Protein AF-A0A345H8L4-F1 (afdb_monomer_lite)

pLDDT: mean 86.21, std 13.39, range [42.44, 98.69]

Radius of gyration: 16.0 Å; chains: 1; bounding box: 39×38×42 Å

Organism: NCBI:txid1784713

Sequence (204 aa):
MDKDSIVNSLQKWQDIRQDSSELVNYLGQGNCFTFMSHKYKGISKYCHAYLGIHAGCLKLFMIPSTYDNKDTIDIASYVEVCKVFPDPIPMTAPTPMHLDRIPSATAVTRVDRWEKDYTVWVPKKVTTTEGVFTAFAIPTQDFVTPEVKVRFALQTETGQPMGYNADLVVACKEMKIIYEDFVTPVPPYGSGITQASFYLLSLL

Secondary structure (DSSP, 8-state):
--HHHHHHHHHHHHHTTT-HHHHHHHHTT-SEEEEEGGGTTTT-SEEEEEEEEETTEEEEEEEEGGG-STT-TTGGGG-EEEEPB--SS----PSP-TT-SS-HHHHHHHHHHHHHHHHHHHHHHTTSSS-S--EEEEEGGG--SSEEEEEEEEEE-TTSGGGEEEEEEEEE-SS--------EEESSPPTT--GGG-GGGGG-

Structure (mmCIF, N/CA/C/O backbone):
data_AF-A0A345H8L4-F1
#
_entry.id   AF-A0A345H8L4-F1
#
loop_
_atom_site.group_PDB
_atom_site.id
_atom_site.type_symbol
_atom_site.label_atom_id
_atom_site.label_alt_id
_atom_site.label_comp_id
_atom_site.label_asym_id
_atom_site.label_entity_id
_atom_site.label_seq_id
_atom_site.pdbx_PDB_ins_code
_atom_site.Cartn_x
_atom_site.Cartn_y
_atom_site.Cartn_z
_atom_site.occupancy
_atom_site.B_iso_or_equiv
_atom_site.auth_seq_id
_atom_site.auth_comp_id
_atom_site.auth_asym_id
_atom_site.auth_atom_id
_atom_site.pdbx_PDB_model_num
ATOM 1 N N . MET A 1 1 ? 9.302 -14.563 -8.110 1.00 90.88 1 MET A N 1
ATOM 2 C CA . MET A 1 1 ? 7.883 -14.946 -8.281 1.00 90.88 1 MET A CA 1
ATOM 3 C C . MET A 1 1 ? 7.508 -14.566 -9.700 1.00 90.88 1 MET A C 1
ATOM 5 O O . MET A 1 1 ? 7.999 -13.535 -10.137 1.00 90.88 1 MET A O 1
ATOM 9 N N . ASP A 1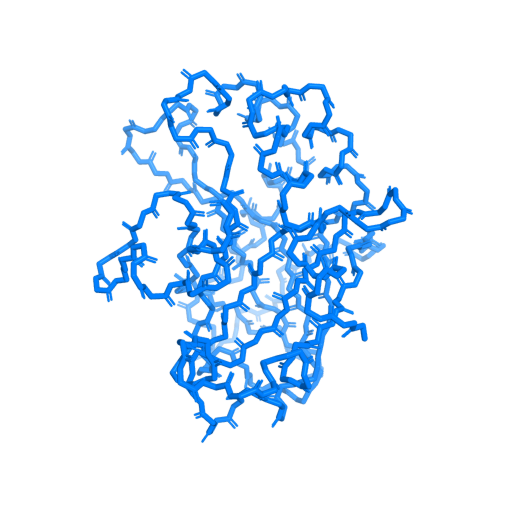 2 ? 6.751 -15.385 -10.429 1.00 96.06 2 ASP A N 1
ATOM 10 C CA . ASP A 1 2 ? 6.327 -15.041 -11.795 1.00 96.06 2 ASP A CA 1
ATOM 11 C C . ASP A 1 2 ? 5.157 -14.040 -11.809 1.00 96.06 2 ASP A C 1
ATOM 13 O O . ASP A 1 2 ? 4.543 -13.753 -10.775 1.00 96.06 2 ASP A O 1
ATOM 17 N N . LYS A 1 3 ? 4.875 -13.482 -12.993 1.00 95.94 3 LYS A N 1
ATOM 18 C CA . LYS A 1 3 ? 3.816 -12.487 -13.205 1.00 95.94 3 LYS A CA 1
ATOM 19 C C . LYS A 1 3 ? 2.442 -13.022 -12.797 1.00 95.94 3 LYS A C 1
ATOM 21 O O . LYS A 1 3 ? 1.712 -12.323 -12.100 1.00 95.94 3 LYS A O 1
ATOM 26 N N . ASP A 1 4 ? 2.110 -14.252 -13.178 1.00 96.94 4 ASP A N 1
ATOM 27 C CA . ASP A 1 4 ? 0.795 -14.840 -12.908 1.00 96.94 4 ASP A CA 1
ATOM 28 C C . ASP A 1 4 ? 0.569 -15.031 -11.406 1.00 96.94 4 ASP A C 1
ATOM 30 O O . ASP A 1 4 ? -0.503 -14.738 -10.884 1.00 96.94 4 ASP A O 1
ATOM 34 N N . SER A 1 5 ? 1.596 -15.446 -10.666 1.00 97.88 5 SER A N 1
ATOM 35 C CA . SER A 1 5 ? 1.549 -15.553 -9.208 1.00 97.88 5 SER A CA 1
ATOM 36 C C . SER A 1 5 ? 1.364 -14.196 -8.531 1.00 97.88 5 SER A C 1
ATOM 38 O O . SER A 1 5 ? 0.672 -14.121 -7.512 1.00 97.88 5 SER A O 1
ATOM 40 N N . ILE A 1 6 ? 1.961 -13.131 -9.076 1.00 98.31 6 ILE A N 1
ATOM 41 C CA . ILE A 1 6 ? 1.757 -11.759 -8.592 1.00 98.31 6 ILE A CA 1
ATOM 42 C C . ILE A 1 6 ? 0.300 -11.357 -8.827 1.00 98.31 6 ILE A C 1
ATOM 44 O O . ILE A 1 6 ? -0.397 -11.074 -7.856 1.00 98.31 6 ILE A O 1
ATOM 48 N N . VAL A 1 7 ? -0.186 -11.432 -10.071 1.00 98.19 7 VAL A N 1
ATOM 49 C CA . VAL A 1 7 ? -1.566 -11.068 -10.446 1.00 98.19 7 VAL A CA 1
ATOM 50 C C . VAL A 1 7 ? -2.589 -11.854 -9.623 1.00 98.19 7 VAL A C 1
ATOM 52 O O . VAL A 1 7 ? -3.465 -11.257 -9.009 1.00 98.19 7 VAL A O 1
ATOM 55 N N . ASN A 1 8 ? -2.417 -13.170 -9.481 1.00 98.44 8 ASN A N 1
ATOM 56 C CA . ASN A 1 8 ? -3.288 -14.004 -8.649 1.00 98.44 8 ASN A CA 1
ATOM 57 C C . ASN A 1 8 ? -3.284 -13.591 -7.169 1.00 98.44 8 ASN A C 1
ATOM 59 O O . ASN A 1 8 ? -4.287 -13.746 -6.475 1.00 98.44 8 ASN A O 1
ATOM 63 N N . SER A 1 9 ? -2.158 -13.095 -6.654 1.00 98.69 9 SER A N 1
ATOM 64 C CA . SER A 1 9 ? -2.079 -12.620 -5.268 1.00 98.69 9 SER A CA 1
ATOM 65 C C . SER A 1 9 ? -2.803 -11.284 -5.096 1.00 98.69 9 SER A C 1
ATOM 67 O O . SER A 1 9 ? -3.468 -11.083 -4.079 1.00 98.69 9 SER A O 1
ATOM 69 N N . LEU A 1 10 ? -2.699 -10.393 -6.085 1.00 98.38 10 LEU A N 1
ATOM 70 C CA . LEU A 1 10 ? -3.426 -9.123 -6.117 1.00 98.38 10 LEU A CA 1
ATOM 71 C C . LEU A 1 10 ? -4.938 -9.350 -6.268 1.00 98.38 10 LEU A C 1
ATOM 73 O O . LEU A 1 10 ? -5.715 -8.739 -5.539 1.00 98.38 10 LEU A O 1
ATOM 77 N N . GLN A 1 11 ? -5.353 -10.292 -7.124 1.00 98.31 11 GLN A N 1
ATOM 78 C CA . GLN A 1 11 ? -6.762 -10.653 -7.301 1.00 98.31 11 GLN A CA 1
ATOM 79 C C . GLN A 1 11 ? -7.389 -11.139 -5.994 1.00 98.31 11 GLN A C 1
ATOM 81 O O . GLN A 1 11 ? -8.456 -10.677 -5.615 1.00 98.31 11 GLN A O 1
ATOM 86 N N . LYS A 1 12 ? -6.693 -11.995 -5.237 1.00 98.44 12 LYS A N 1
ATOM 87 C CA . LYS A 1 12 ? -7.191 -12.456 -3.931 1.00 98.44 12 LYS A CA 1
ATOM 88 C C . LYS A 1 12 ? -7.435 -11.312 -2.954 1.00 98.44 12 LYS A C 1
ATOM 90 O O . LYS A 1 12 ? -8.382 -11.371 -2.181 1.00 98.44 12 LYS A O 1
ATOM 95 N N . TRP A 1 13 ? -6.577 -10.289 -2.964 1.00 97.75 13 TRP A N 1
ATOM 96 C CA . TRP A 1 13 ? -6.829 -9.088 -2.172 1.00 97.75 13 TRP A CA 1
ATOM 97 C C . TRP A 1 13 ? -8.057 -8.344 -2.695 1.00 97.75 13 TRP A C 1
ATOM 99 O O . TRP A 1 13 ? -8.919 -7.984 -1.901 1.00 97.75 13 TRP A O 1
ATOM 109 N N . GLN A 1 14 ? -8.163 -8.170 -4.018 1.00 95.94 14 GLN A N 1
ATOM 110 C CA . GLN A 1 14 ? -9.297 -7.526 -4.682 1.00 95.94 14 GLN A CA 1
ATOM 111 C C . GLN A 1 14 ? -10.642 -8.196 -4.346 1.00 95.94 14 GLN A C 1
ATOM 113 O O . GLN A 1 14 ? -11.604 -7.485 -4.051 1.00 95.94 14 GLN A O 1
ATOM 118 N N . ASP A 1 15 ? -10.690 -9.528 -4.311 1.00 96.56 15 ASP A N 1
ATOM 119 C CA . ASP A 1 15 ? -11.893 -10.319 -4.021 1.00 96.56 15 ASP A CA 1
ATOM 120 C C . ASP A 1 15 ? -12.449 -10.070 -2.611 1.00 96.56 15 ASP A C 1
ATOM 122 O O . ASP A 1 15 ? -13.659 -10.127 -2.402 1.00 96.56 15 ASP A O 1
ATOM 126 N N . ILE A 1 16 ? -11.583 -9.750 -1.643 1.00 96.62 16 ILE A N 1
ATOM 127 C CA . ILE A 1 16 ? -11.984 -9.541 -0.245 1.00 96.62 16 ILE A CA 1
ATOM 128 C C . ILE A 1 1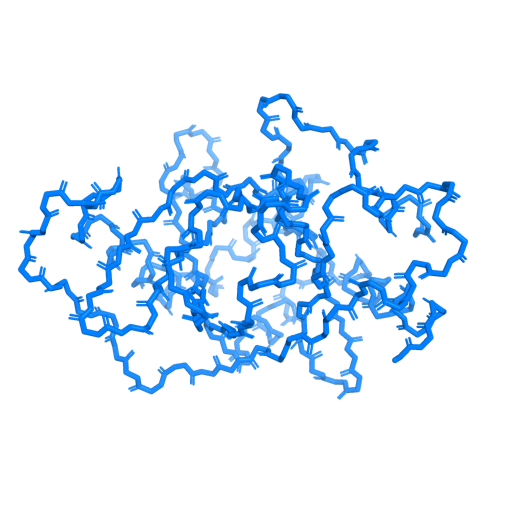6 ? -12.165 -8.067 0.129 1.00 96.62 16 ILE A C 1
ATOM 130 O O . ILE A 1 16 ? -12.437 -7.765 1.285 1.00 96.62 16 ILE A O 1
ATOM 134 N N . ARG A 1 17 ? -12.033 -7.113 -0.803 1.00 93.44 17 ARG A N 1
ATOM 135 C CA . ARG A 1 17 ? -12.030 -5.663 -0.481 1.00 93.44 17 ARG A CA 1
ATOM 136 C C . ARG A 1 17 ? -13.306 -5.122 0.156 1.00 93.44 17 ARG A C 1
ATOM 138 O O . ARG A 1 17 ? -13.303 -3.987 0.644 1.00 93.44 17 ARG A O 1
ATOM 145 N N . GLN A 1 18 ? -14.375 -5.907 0.128 1.00 93.38 18 GLN A N 1
ATOM 146 C CA . GLN A 1 18 ? -15.651 -5.613 0.771 1.00 93.38 18 GLN A CA 1
ATOM 147 C C . GLN A 1 18 ? -15.993 -6.604 1.900 1.00 93.38 18 GLN A C 1
ATOM 149 O O . GLN A 1 18 ? -17.025 -6.459 2.552 1.00 93.38 18 GLN A O 1
ATOM 154 N N . ASP A 1 19 ? -15.126 -7.581 2.179 1.00 95.81 19 ASP A N 1
ATOM 155 C CA . ASP A 1 19 ? -15.280 -8.528 3.282 1.00 95.81 19 ASP A CA 1
ATOM 156 C C . ASP A 1 19 ? -14.556 -8.006 4.526 1.00 95.81 19 ASP A C 1
ATOM 158 O O . ASP A 1 19 ? -13.337 -8.110 4.677 1.00 95.81 19 ASP A O 1
ATOM 162 N N . SER A 1 20 ? -15.327 -7.431 5.451 1.00 95.94 20 SER A N 1
ATOM 163 C CA . SER A 1 20 ? -14.771 -6.869 6.680 1.00 95.94 20 SER A CA 1
ATOM 164 C C . SER A 1 20 ? -14.005 -7.890 7.525 1.00 95.94 20 SER A C 1
ATOM 166 O O . SER A 1 20 ? -13.061 -7.494 8.206 1.00 95.94 20 SER A O 1
ATOM 168 N N . SER A 1 21 ? -14.432 -9.154 7.556 1.00 97.44 21 SER A N 1
ATOM 169 C CA . SER A 1 21 ? -13.834 -10.165 8.430 1.00 97.44 21 SER A CA 1
ATOM 170 C C . SER A 1 21 ? -12.470 -10.582 7.893 1.00 97.44 21 SER A C 1
ATOM 172 O O . SER A 1 21 ? -11.477 -10.548 8.623 1.00 97.44 21 SER A O 1
ATOM 174 N N . GLU A 1 22 ? -12.407 -10.900 6.600 1.00 97.94 22 GLU A N 1
ATOM 175 C CA . GLU A 1 22 ? -11.158 -11.258 5.924 1.00 97.94 22 GLU A CA 1
ATOM 176 C C . GLU A 1 22 ? -10.159 -10.096 5.952 1.00 97.94 22 GLU A C 1
ATOM 178 O O . GLU A 1 22 ? -8.991 -10.285 6.296 1.00 97.94 22 GLU A O 1
ATOM 183 N N . LEU A 1 23 ? -10.610 -8.867 5.682 1.00 97.06 23 LEU A N 1
ATOM 184 C CA . LEU A 1 23 ? -9.740 -7.690 5.713 1.00 97.06 23 LEU A CA 1
ATOM 185 C C . LEU A 1 23 ? -9.151 -7.430 7.100 1.00 97.06 23 LEU A C 1
ATOM 187 O O . LEU A 1 23 ? -7.954 -7.166 7.207 1.00 97.06 23 LEU A O 1
ATOM 191 N N . VAL A 1 24 ? -9.958 -7.527 8.163 1.00 97.56 24 VAL A N 1
ATOM 192 C CA . VAL A 1 24 ? -9.456 -7.399 9.540 1.00 97.56 24 VAL A CA 1
ATOM 193 C C . VAL A 1 24 ? -8.448 -8.504 9.852 1.00 97.56 24 VAL A C 1
ATOM 195 O O . VAL A 1 24 ? -7.402 -8.219 10.430 1.00 97.56 24 VAL A O 1
ATOM 198 N N . ASN A 1 25 ? -8.710 -9.741 9.428 1.00 97.81 25 ASN A N 1
ATOM 199 C CA . ASN A 1 25 ? -7.793 -10.858 9.634 1.00 97.81 25 ASN A CA 1
ATOM 200 C C . ASN A 1 25 ? -6.437 -10.633 8.937 1.00 97.81 25 ASN A C 1
ATOM 202 O O . ASN A 1 25 ? -5.386 -10.762 9.565 1.00 97.81 25 ASN A O 1
ATOM 206 N N . TYR A 1 26 ? -6.436 -10.242 7.659 1.00 98.12 26 TYR A N 1
ATOM 207 C CA . TYR A 1 26 ? -5.198 -10.016 6.907 1.00 98.12 26 TYR A CA 1
ATOM 208 C C . TYR A 1 26 ? -4.431 -8.775 7.369 1.00 98.12 26 TYR A C 1
ATOM 210 O O . TYR A 1 26 ? -3.212 -8.847 7.533 1.00 98.12 26 TYR A O 1
ATOM 218 N N . LEU A 1 27 ? -5.116 -7.656 7.623 1.00 96.81 27 LEU A N 1
ATOM 219 C CA . LEU A 1 27 ? -4.485 -6.443 8.161 1.00 96.81 27 LEU A CA 1
ATOM 220 C C . LEU A 1 27 ? -4.004 -6.637 9.609 1.00 96.81 27 LEU A C 1
ATOM 222 O O . LEU A 1 27 ? -3.072 -5.964 10.039 1.00 96.81 27 LEU A O 1
ATOM 226 N N . GLY A 1 28 ? -4.575 -7.598 10.340 1.00 96.44 28 GLY A N 1
ATOM 227 C CA . GLY A 1 28 ? -4.131 -8.001 11.673 1.00 96.44 28 GLY A CA 1
ATOM 228 C C . GLY A 1 28 ? -2.843 -8.834 11.699 1.00 96.44 28 GLY A C 1
ATOM 229 O O . GLY A 1 28 ? -2.283 -9.043 12.774 1.00 96.44 28 GLY A O 1
ATOM 230 N N . GLN A 1 29 ? -2.326 -9.288 10.549 1.00 96.56 29 GLN A N 1
ATOM 231 C CA . GLN A 1 29 ? -1.077 -10.065 10.488 1.00 96.56 29 GLN A CA 1
ATOM 232 C C . GLN A 1 29 ? 0.172 -9.235 10.817 1.00 96.56 29 GLN A C 1
ATOM 234 O O . GLN A 1 29 ? 1.229 -9.799 11.107 1.00 96.56 29 GLN A O 1
ATOM 239 N N . GLY A 1 30 ? 0.075 -7.907 10.762 1.00 94.56 30 GLY A N 1
ATOM 240 C CA . GLY A 1 30 ? 1.165 -7.009 11.103 1.00 94.56 30 GLY A CA 1
ATOM 241 C C . GLY A 1 30 ? 0.877 -5.560 10.737 1.00 94.56 30 GLY A C 1
ATOM 242 O O . GLY A 1 30 ? -0.033 -5.258 9.973 1.00 94.56 30 GLY A O 1
ATOM 243 N N . ASN A 1 31 ? 1.685 -4.656 11.276 1.00 92.00 31 ASN A N 1
ATOM 244 C CA . ASN A 1 31 ? 1.545 -3.211 11.099 1.00 92.00 31 ASN A CA 1
ATOM 245 C C . ASN A 1 31 ? 2.683 -2.601 10.263 1.00 92.00 31 ASN A C 1
ATOM 247 O O . ASN A 1 31 ? 2.672 -1.391 10.042 1.00 92.00 31 ASN A O 1
ATOM 251 N N . CYS A 1 32 ? 3.673 -3.384 9.816 1.00 93.19 32 CYS A N 1
ATOM 252 C CA . CYS A 1 32 ? 4.806 -2.850 9.066 1.00 93.19 32 CYS A CA 1
ATOM 253 C C . CYS A 1 32 ? 5.409 -3.822 8.041 1.00 93.19 32 CYS A C 1
ATOM 255 O O . CYS A 1 32 ? 5.117 -5.020 8.025 1.00 93.19 32 CYS A O 1
ATOM 257 N N . PHE A 1 33 ? 6.265 -3.280 7.175 1.00 94.44 33 PHE A N 1
ATOM 258 C CA . PHE A 1 33 ? 7.117 -4.021 6.245 1.00 94.44 33 PHE A CA 1
ATOM 259 C C . PHE A 1 33 ? 8.451 -3.287 6.038 1.00 94.44 33 PHE A C 1
ATOM 261 O O . PHE A 1 33 ? 8.590 -2.113 6.392 1.00 94.44 33 PHE A O 1
ATOM 268 N N . THR A 1 34 ? 9.450 -3.975 5.481 1.00 93.12 34 THR A N 1
ATOM 269 C CA . THR A 1 34 ? 10.775 -3.403 5.188 1.00 93.12 34 THR A CA 1
ATOM 270 C C . THR A 1 34 ? 11.240 -3.732 3.774 1.00 93.12 34 THR A C 1
ATOM 272 O O . THR A 1 34 ? 10.839 -4.745 3.197 1.00 93.12 34 THR A O 1
ATOM 275 N N . PHE A 1 35 ? 12.091 -2.871 3.218 1.00 93.00 35 PHE A N 1
ATOM 276 C CA . PHE A 1 35 ? 12.731 -3.058 1.914 1.00 93.00 35 PHE A CA 1
ATOM 277 C C . PHE A 1 35 ? 14.028 -2.245 1.811 1.00 93.00 35 PHE A C 1
ATOM 279 O O . PHE A 1 35 ? 14.354 -1.438 2.688 1.00 93.00 35 PHE A O 1
ATOM 286 N N . MET A 1 36 ? 14.764 -2.443 0.716 1.00 91.50 36 MET A N 1
ATOM 287 C CA . MET A 1 36 ? 15.995 -1.706 0.432 1.00 91.50 36 MET A CA 1
ATOM 288 C C . MET A 1 36 ? 15.758 -0.587 -0.590 1.00 91.50 36 MET A C 1
ATOM 290 O O . MET A 1 36 ? 15.332 -0.839 -1.717 1.00 91.50 36 MET A O 1
ATOM 294 N N . SER A 1 37 ? 16.086 0.656 -0.238 1.00 90.25 37 SER A N 1
ATOM 295 C CA . SER A 1 37 ? 15.758 1.841 -1.045 1.00 90.25 37 SER A CA 1
ATOM 296 C C . SER A 1 37 ? 16.490 1.940 -2.382 1.00 90.25 37 SER A C 1
ATOM 298 O O . SER A 1 37 ? 15.972 2.570 -3.306 1.00 90.25 37 SER A O 1
ATOM 300 N N . HIS A 1 38 ? 17.662 1.309 -2.523 1.00 87.56 38 HIS A N 1
ATOM 301 C CA . HIS A 1 38 ? 18.481 1.373 -3.743 1.00 87.56 38 HIS A CA 1
ATOM 302 C C . HIS A 1 38 ? 17.773 0.814 -4.988 1.00 87.56 38 HIS A C 1
ATOM 304 O O . HIS A 1 38 ? 18.165 1.136 -6.104 1.00 87.56 38 HIS A O 1
ATOM 310 N N . LYS A 1 39 ? 16.720 0.007 -4.811 1.00 85.69 39 LYS A N 1
ATOM 311 C CA . LYS A 1 39 ? 15.888 -0.514 -5.907 1.00 85.69 39 LYS A CA 1
ATOM 312 C C . LYS A 1 39 ? 14.898 0.508 -6.470 1.00 85.69 39 LYS A C 1
ATOM 314 O O . LYS A 1 39 ? 14.312 0.263 -7.518 1.00 85.69 39 LYS A O 1
ATOM 319 N N . TYR A 1 40 ? 14.713 1.646 -5.799 1.00 89.62 40 TYR A N 1
ATOM 320 C CA . TYR A 1 40 ? 13.670 2.624 -6.128 1.00 89.62 40 TYR A CA 1
ATOM 321 C C . TYR A 1 40 ? 14.214 4.050 -6.253 1.00 89.62 40 TYR A C 1
ATOM 323 O O . TYR A 1 40 ? 13.837 4.790 -7.168 1.00 89.62 40 TYR A O 1
ATOM 331 N N . LYS A 1 41 ? 15.101 4.451 -5.335 1.00 86.75 41 LYS A N 1
ATOM 332 C CA . LYS A 1 41 ? 15.656 5.805 -5.268 1.00 86.75 41 LYS A CA 1
ATOM 333 C C . LYS A 1 41 ? 16.516 6.094 -6.498 1.00 86.75 41 LYS A C 1
ATOM 335 O O . LYS A 1 41 ? 17.425 5.338 -6.814 1.00 86.75 41 LYS A O 1
ATOM 340 N N . GLY A 1 42 ? 16.222 7.197 -7.188 1.00 87.12 42 GLY A N 1
ATOM 341 C CA . GLY A 1 42 ? 16.912 7.595 -8.422 1.00 87.12 42 GLY A CA 1
ATOM 342 C C . GLY A 1 42 ? 16.465 6.847 -9.686 1.00 87.12 42 GLY A C 1
ATOM 343 O O . GLY A 1 42 ? 16.909 7.201 -10.771 1.00 87.12 42 GLY A O 1
ATOM 344 N N . ILE A 1 43 ? 15.570 5.859 -9.566 1.00 90.94 43 ILE A N 1
ATOM 345 C CA . ILE A 1 43 ? 15.033 5.082 -10.698 1.00 90.94 43 ILE A CA 1
ATOM 346 C C . ILE A 1 43 ? 13.666 5.615 -11.138 1.00 90.94 43 ILE A C 1
ATOM 348 O O . ILE A 1 43 ? 13.349 5.653 -12.327 1.00 90.94 43 ILE A O 1
ATOM 352 N N . SER A 1 44 ? 12.830 6.009 -10.178 1.00 91.62 44 SER A N 1
ATOM 353 C CA . SER A 1 44 ? 11.453 6.433 -10.436 1.00 91.62 44 SER A CA 1
ATOM 354 C C . SER A 1 44 ? 10.985 7.470 -9.418 1.00 91.62 44 SER A C 1
ATOM 356 O O . SER A 1 44 ? 11.549 7.568 -8.327 1.00 91.62 44 SER A O 1
ATOM 358 N N . LYS A 1 45 ? 9.952 8.250 -9.762 1.00 90.50 45 LYS A N 1
ATOM 359 C CA . LYS A 1 45 ? 9.367 9.252 -8.853 1.00 90.50 45 LYS A CA 1
ATOM 360 C C . LYS A 1 45 ? 8.619 8.593 -7.690 1.00 90.50 45 LYS A C 1
ATOM 362 O O . LYS A 1 45 ? 8.720 9.055 -6.556 1.00 90.50 45 LYS A O 1
ATOM 367 N N . TYR A 1 46 ? 7.906 7.506 -7.975 1.00 92.38 46 TYR A N 1
ATOM 368 C CA . TYR A 1 46 ? 7.141 6.740 -6.995 1.00 92.38 46 TYR A CA 1
ATOM 369 C C . TYR A 1 46 ? 7.565 5.274 -6.988 1.00 92.38 46 TYR A C 1
ATOM 371 O O . TYR A 1 46 ? 7.862 4.702 -8.035 1.00 92.38 46 TYR A O 1
ATOM 379 N N . CYS A 1 47 ? 7.520 4.651 -5.821 1.00 94.62 47 CYS A N 1
ATOM 380 C CA . CYS A 1 47 ? 7.397 3.212 -5.674 1.00 94.62 47 CYS A CA 1
ATOM 381 C C . CYS A 1 47 ? 5.910 2.879 -5.510 1.00 94.62 47 CYS A C 1
ATOM 383 O O . CYS A 1 47 ? 5.254 3.431 -4.625 1.00 94.62 47 CYS A O 1
ATOM 385 N N . HIS A 1 48 ? 5.372 2.014 -6.365 1.00 96.31 48 HIS A N 1
ATOM 386 C CA . HIS A 1 48 ? 4.028 1.479 -6.184 1.00 96.31 48 HIS A CA 1
ATOM 387 C C . HIS A 1 48 ? 4.111 0.238 -5.301 1.00 96.31 48 HIS A C 1
ATOM 389 O O . HIS A 1 48 ? 4.900 -0.663 -5.574 1.00 96.31 48 HIS A O 1
ATOM 395 N N . ALA A 1 49 ? 3.313 0.201 -4.238 1.00 96.81 49 ALA A N 1
ATOM 396 C CA . ALA A 1 49 ? 3.236 -0.911 -3.302 1.00 96.81 49 ALA A CA 1
ATOM 397 C C . ALA A 1 49 ? 1.815 -1.482 -3.312 1.00 96.81 49 ALA A C 1
ATOM 399 O O . ALA A 1 49 ? 0.897 -0.873 -2.767 1.00 96.81 49 ALA A O 1
ATOM 400 N N . TYR A 1 50 ? 1.637 -2.640 -3.943 1.00 97.81 50 TYR A N 1
ATOM 401 C CA . TYR A 1 50 ? 0.347 -3.313 -4.087 1.00 97.81 50 TYR A CA 1
ATOM 402 C C . TYR A 1 50 ? 0.098 -4.310 -2.966 1.00 97.81 50 TYR A C 1
ATOM 404 O O . TYR A 1 50 ? 0.992 -5.079 -2.617 1.00 97.81 50 TYR A O 1
ATOM 412 N N . LEU A 1 51 ? -1.122 -4.356 -2.444 1.00 97.50 51 LEU A N 1
ATOM 413 C CA . LEU A 1 51 ? -1.530 -5.373 -1.487 1.00 97.50 51 LEU A CA 1
ATOM 414 C C . LEU A 1 51 ? -1.926 -6.642 -2.229 1.00 97.50 51 LEU A C 1
ATOM 416 O O . LEU A 1 51 ? -2.675 -6.609 -3.202 1.00 97.50 51 LEU A O 1
ATOM 420 N N . GLY A 1 52 ? -1.439 -7.774 -1.734 1.00 98.19 52 GLY A N 1
ATOM 421 C CA . GLY A 1 52 ? -1.834 -9.078 -2.237 1.00 98.19 52 GLY A CA 1
ATOM 422 C C . GLY A 1 52 ? -1.763 -10.154 -1.165 1.00 98.19 52 GLY A C 1
ATOM 423 O O . GLY A 1 52 ? -1.027 -10.043 -0.181 1.00 98.19 52 GLY A O 1
ATOM 424 N N . ILE A 1 53 ? -2.516 -11.226 -1.387 1.00 98.56 53 ILE A N 1
ATOM 425 C CA . ILE A 1 53 ? -2.547 -12.399 -0.518 1.00 98.56 53 ILE A CA 1
ATOM 426 C C . ILE A 1 53 ? -1.812 -13.533 -1.215 1.00 98.56 53 ILE A C 1
ATOM 428 O O . ILE A 1 53 ? -2.265 -14.077 -2.223 1.00 98.56 53 ILE A O 1
ATOM 432 N N . HIS A 1 54 ? -0.684 -13.939 -0.643 1.00 97.94 54 HIS A N 1
ATOM 433 C CA . HIS A 1 54 ? 0.119 -15.027 -1.183 1.00 97.94 54 HIS A CA 1
ATOM 434 C C . HIS A 1 54 ? 0.457 -16.043 -0.101 1.00 97.94 54 HIS A C 1
ATOM 436 O O . HIS A 1 54 ? 1.066 -15.698 0.913 1.00 97.94 54 HIS A O 1
ATOM 442 N N . ALA A 1 55 ? 0.104 -17.308 -0.350 1.00 96.12 55 ALA A N 1
ATOM 443 C CA . ALA A 1 55 ? 0.281 -18.411 0.596 1.00 96.12 55 ALA A CA 1
ATOM 444 C C . ALA A 1 55 ? -0.280 -18.085 1.999 1.00 96.12 55 ALA A C 1
ATOM 446 O O . ALA A 1 55 ? 0.397 -18.263 3.008 1.00 96.12 55 ALA A O 1
ATOM 447 N N . GLY A 1 56 ? -1.499 -17.529 2.052 1.00 96.44 56 GLY A N 1
ATOM 448 C CA . GLY A 1 56 ? -2.187 -17.177 3.302 1.00 96.44 56 GLY A CA 1
ATOM 449 C C . GLY A 1 56 ? -1.629 -15.955 4.042 1.00 96.44 56 GLY A C 1
ATOM 450 O O . GLY A 1 56 ? -2.131 -15.615 5.108 1.00 96.44 56 GLY A O 1
ATOM 451 N N . CYS A 1 57 ? -0.617 -15.279 3.492 1.00 97.75 57 CYS A N 1
ATOM 452 C CA . CYS A 1 57 ? -0.012 -14.096 4.099 1.00 97.75 57 CYS A CA 1
ATOM 453 C C . CYS A 1 57 ? -0.353 -12.826 3.314 1.00 97.75 57 CYS A C 1
ATOM 455 O O . CYS A 1 57 ? -0.284 -12.835 2.081 1.00 97.75 57 CYS A O 1
ATOM 457 N N . LEU A 1 58 ? -0.603 -11.730 4.030 1.00 98.12 58 LEU A N 1
ATOM 458 C CA . LEU A 1 58 ? -0.599 -10.385 3.468 1.00 98.12 58 LEU A CA 1
ATOM 459 C C . LEU A 1 58 ? 0.832 -9.992 3.075 1.00 98.12 58 LEU A C 1
ATOM 461 O O . LEU A 1 58 ? 1.786 -10.147 3.849 1.00 98.12 58 LEU A O 1
ATOM 465 N N . LYS A 1 59 ? 0.987 -9.485 1.853 1.00 98.25 59 LYS A N 1
ATOM 466 C CA . LYS A 1 59 ? 2.263 -9.020 1.307 1.00 98.25 59 LYS A CA 1
ATOM 467 C C . LYS A 1 59 ? 2.086 -7.708 0.555 1.00 98.25 59 LYS A C 1
ATOM 469 O O . LYS A 1 59 ? 1.011 -7.435 0.023 1.00 98.25 59 LYS A O 1
ATOM 474 N N . LEU A 1 60 ? 3.172 -6.944 0.482 1.00 97.94 60 LEU A N 1
ATOM 475 C CA . LEU A 1 60 ? 3.313 -5.815 -0.427 1.00 97.94 60 LEU A CA 1
ATOM 476 C C . LEU A 1 60 ? 4.148 -6.250 -1.631 1.00 97.94 60 LEU A C 1
ATOM 478 O O . LEU A 1 60 ? 5.259 -6.754 -1.474 1.00 97.94 60 LEU A O 1
ATOM 482 N N . PHE A 1 61 ? 3.612 -6.047 -2.825 1.00 98.06 61 PHE A N 1
ATOM 483 C CA . PHE A 1 61 ? 4.302 -6.227 -4.095 1.00 98.06 61 PHE A CA 1
ATOM 484 C C . PHE A 1 61 ? 4.760 -4.849 -4.556 1.00 98.06 61 PHE A C 1
ATOM 486 O O . PHE A 1 61 ? 3.949 -4.018 -4.957 1.00 98.06 61 PHE A O 1
ATOM 493 N N . MET A 1 62 ? 6.051 -4.583 -4.406 1.00 97.50 62 MET A N 1
ATOM 494 C CA . MET A 1 62 ? 6.649 -3.271 -4.606 1.00 97.50 62 MET A CA 1
ATOM 495 C C . MET A 1 62 ? 7.353 -3.196 -5.955 1.00 97.50 62 MET A C 1
ATOM 497 O O . MET A 1 62 ? 8.114 -4.095 -6.300 1.00 97.50 62 MET A O 1
ATOM 501 N N . ILE A 1 63 ? 7.126 -2.120 -6.705 1.00 97.56 63 ILE A N 1
ATOM 502 C CA . ILE A 1 63 ? 7.716 -1.905 -8.029 1.00 97.56 63 ILE A CA 1
ATOM 503 C C . ILE A 1 63 ? 8.029 -0.415 -8.250 1.00 97.56 63 ILE A C 1
ATOM 505 O O . ILE A 1 63 ? 7.219 0.448 -7.896 1.00 97.56 63 ILE A O 1
ATOM 509 N N . PRO A 1 64 ? 9.189 -0.057 -8.836 1.00 96.81 64 PRO A N 1
ATOM 510 C CA . PRO A 1 64 ? 9.428 1.310 -9.292 1.00 96.81 64 PRO A CA 1
ATOM 511 C C . PRO A 1 64 ? 8.407 1.697 -10.368 1.00 96.81 64 PRO A C 1
ATOM 513 O O . PRO A 1 64 ? 8.271 0.996 -11.367 1.00 96.81 64 PRO A O 1
ATOM 516 N N . SER A 1 65 ? 7.739 2.841 -10.214 1.00 95.12 65 SER A N 1
ATOM 517 C CA . SER A 1 65 ? 6.677 3.291 -11.137 1.00 95.12 65 SER A CA 1
ATOM 518 C C . SER A 1 65 ? 7.110 3.358 -12.609 1.00 95.12 65 SER A C 1
ATOM 520 O O . SER A 1 65 ? 6.298 3.131 -13.498 1.00 95.12 65 SER A O 1
ATOM 522 N N . THR A 1 66 ? 8.398 3.589 -12.887 1.00 95.75 66 THR A N 1
ATOM 523 C CA . THR A 1 66 ? 8.970 3.565 -14.247 1.00 95.75 66 THR A CA 1
ATOM 524 C C . THR A 1 66 ? 8.817 2.206 -14.948 1.00 95.75 66 THR A C 1
ATOM 526 O O . THR A 1 66 ? 8.761 2.176 -16.172 1.00 95.75 66 THR A O 1
ATOM 529 N N . TYR A 1 67 ? 8.734 1.096 -14.206 1.00 97.00 67 TYR A N 1
ATOM 530 C CA . TYR A 1 67 ? 8.564 -0.266 -14.742 1.00 97.00 67 TYR A CA 1
ATOM 531 C C . TYR A 1 67 ? 7.124 -0.785 -14.632 1.00 97.00 67 TYR A C 1
ATOM 533 O O . TYR A 1 67 ? 6.813 -1.884 -15.083 1.00 97.00 67 TYR A O 1
ATOM 541 N N . ASP A 1 68 ? 6.227 -0.008 -14.030 1.00 96.75 68 ASP A N 1
ATOM 542 C CA . ASP A 1 68 ? 4.834 -0.392 -13.834 1.00 96.75 68 ASP A CA 1
ATOM 543 C C . ASP A 1 68 ? 3.967 0.071 -15.007 1.00 96.75 68 ASP A C 1
ATOM 545 O O . ASP A 1 68 ? 3.125 0.962 -14.905 1.00 96.75 68 ASP A O 1
ATOM 549 N N . ASN A 1 69 ? 4.244 -0.504 -16.174 1.00 95.44 69 ASN A N 1
ATOM 550 C CA . ASN A 1 69 ? 3.561 -0.191 -17.420 1.00 95.44 69 ASN A CA 1
ATOM 551 C C . ASN A 1 69 ? 3.526 -1.406 -18.355 1.00 95.44 69 ASN A C 1
ATOM 553 O O . ASN A 1 69 ? 4.304 -2.352 -18.223 1.00 95.44 69 ASN A O 1
ATOM 557 N N . LYS A 1 70 ? 2.636 -1.338 -19.347 1.00 95.19 70 LYS A N 1
ATOM 558 C CA . LYS A 1 70 ? 2.416 -2.405 -20.333 1.00 95.19 70 LYS A CA 1
ATOM 559 C C . LYS A 1 70 ? 3.625 -2.732 -21.212 1.00 95.19 70 LYS A C 1
ATOM 561 O O . LYS A 1 70 ? 3.682 -3.833 -21.749 1.00 95.19 70 LYS A O 1
ATOM 566 N N . ASP A 1 71 ? 4.558 -1.794 -21.366 1.00 95.81 71 ASP A N 1
ATOM 567 C CA . ASP A 1 71 ? 5.711 -1.931 -22.259 1.00 95.81 71 ASP A CA 1
ATOM 568 C C . ASP A 1 71 ? 6.891 -2.643 -21.561 1.00 95.81 71 ASP A C 1
ATOM 570 O O . ASP A 1 71 ? 7.874 -3.020 -22.200 1.00 95.81 71 ASP A O 1
ATOM 574 N N . THR A 1 72 ? 6.788 -2.887 -20.249 1.00 95.88 72 THR A N 1
ATOM 575 C CA . THR A 1 72 ? 7.791 -3.624 -19.471 1.00 95.88 72 THR A CA 1
ATOM 576 C C . THR A 1 72 ? 7.638 -5.132 -19.690 1.00 95.88 72 THR A C 1
ATOM 578 O O . THR A 1 72 ? 6.739 -5.770 -19.140 1.00 95.88 72 THR A O 1
ATOM 581 N N . ILE A 1 73 ? 8.544 -5.708 -20.489 1.00 91.38 73 ILE A N 1
ATOM 582 C CA . ILE A 1 73 ? 8.499 -7.114 -20.938 1.00 91.38 73 ILE A CA 1
ATOM 583 C C . ILE A 1 73 ? 8.554 -8.103 -19.762 1.00 91.38 73 ILE A C 1
ATOM 585 O O . ILE A 1 73 ? 7.727 -9.010 -19.689 1.00 91.38 73 ILE A O 1
ATOM 589 N N . ASP A 1 74 ? 9.496 -7.923 -18.832 1.00 93.75 74 ASP A N 1
ATOM 590 C CA . ASP A 1 74 ? 9.664 -8.785 -17.651 1.00 93.75 74 ASP A CA 1
ATOM 591 C C . ASP A 1 74 ? 9.364 -8.015 -16.360 1.00 93.75 74 ASP A C 1
ATOM 593 O O . ASP A 1 74 ? 10.228 -7.792 -15.511 1.00 93.75 74 ASP A O 1
ATOM 597 N N . ILE A 1 75 ? 8.113 -7.566 -16.227 1.00 95.50 75 ILE A N 1
ATOM 598 C CA . ILE A 1 75 ? 7.664 -6.785 -15.067 1.00 95.50 75 ILE A CA 1
ATOM 599 C C . ILE A 1 75 ? 7.916 -7.503 -13.734 1.00 95.50 75 ILE A C 1
ATOM 601 O O . ILE A 1 75 ? 8.249 -6.862 -12.740 1.00 95.50 75 ILE A O 1
ATOM 605 N N . ALA A 1 76 ? 7.821 -8.836 -13.716 1.00 96.62 76 ALA A N 1
ATOM 606 C CA . ALA A 1 76 ? 8.000 -9.637 -12.512 1.00 96.62 76 ALA A CA 1
ATOM 607 C C . ALA A 1 76 ? 9.423 -9.527 -11.939 1.00 96.62 76 ALA A C 1
ATOM 609 O O . ALA A 1 76 ? 9.587 -9.569 -10.720 1.00 96.62 76 ALA A O 1
ATOM 610 N N . SER A 1 77 ? 10.439 -9.326 -12.788 1.00 96.50 77 SER A N 1
ATOM 611 C CA . SER A 1 77 ? 11.826 -9.111 -12.349 1.00 96.50 77 SER A CA 1
ATOM 612 C C . SER A 1 77 ? 12.033 -7.812 -11.557 1.00 96.50 77 SER A C 1
ATOM 614 O O . SER A 1 77 ? 12.971 -7.719 -10.763 1.00 96.50 77 SER A O 1
ATOM 616 N N . TYR A 1 78 ? 11.137 -6.834 -11.724 1.00 96.62 78 TYR A N 1
ATOM 617 C CA . TYR A 1 78 ? 11.174 -5.543 -11.033 1.00 96.62 78 TYR A CA 1
ATOM 618 C C . TYR A 1 78 ? 10.298 -5.503 -9.775 1.00 96.62 78 TYR A C 1
ATOM 620 O O . TYR A 1 78 ? 10.305 -4.493 -9.069 1.00 96.62 78 TYR A O 1
ATOM 628 N N . VAL A 1 79 ? 9.559 -6.581 -9.483 1.00 97.31 79 VAL A N 1
ATOM 629 C CA . VAL A 1 79 ? 8.693 -6.674 -8.305 1.00 97.31 79 VAL A CA 1
ATOM 630 C C . VAL A 1 79 ? 9.448 -7.290 -7.130 1.00 97.31 79 VAL A C 1
ATOM 632 O O . VAL A 1 79 ? 9.849 -8.455 -7.145 1.00 97.31 79 VAL A O 1
ATOM 635 N N . GLU A 1 80 ? 9.582 -6.521 -6.057 1.00 96.81 80 GLU A N 1
ATOM 636 C CA . GLU A 1 80 ? 10.008 -7.015 -4.753 1.00 96.81 80 GLU A CA 1
ATOM 637 C C . GLU A 1 80 ? 8.790 -7.404 -3.914 1.00 96.81 80 GLU A C 1
ATOM 639 O O . GLU A 1 80 ? 7.801 -6.679 -3.848 1.00 96.81 80 GLU A O 1
ATOM 644 N N . VAL A 1 81 ? 8.854 -8.559 -3.253 1.00 97.19 81 VAL A N 1
ATOM 645 C CA . VAL A 1 81 ? 7.759 -9.049 -2.412 1.00 97.19 81 VAL A CA 1
ATOM 646 C C . VAL A 1 81 ? 8.135 -8.885 -0.943 1.00 97.19 81 VAL A C 1
ATOM 648 O O . VAL A 1 81 ? 8.959 -9.633 -0.417 1.00 97.19 81 VAL A O 1
ATOM 651 N N . CYS A 1 82 ? 7.487 -7.941 -0.271 1.00 96.94 82 CYS A N 1
ATOM 652 C CA . CYS A 1 82 ? 7.688 -7.633 1.138 1.00 96.94 82 CYS A CA 1
ATOM 653 C C . CYS A 1 82 ? 6.602 -8.292 1.989 1.00 96.94 82 CYS A C 1
ATOM 655 O O . CYS A 1 82 ? 5.406 -8.143 1.738 1.00 96.94 82 CYS A O 1
ATOM 657 N N . LYS A 1 83 ? 7.007 -9.033 3.022 1.00 95.44 83 LYS A N 1
ATOM 658 C CA . LYS A 1 83 ? 6.070 -9.614 3.989 1.00 95.44 83 LYS A CA 1
ATOM 659 C C . LYS A 1 83 ? 5.631 -8.540 4.990 1.00 95.44 83 LYS A C 1
ATOM 661 O O . LYS A 1 83 ? 6.480 -7.808 5.493 1.00 95.44 83 LYS A O 1
ATOM 666 N N . VAL A 1 84 ? 4.338 -8.501 5.313 1.00 96.69 84 VAL A N 1
ATOM 667 C CA . VAL A 1 84 ? 3.827 -7.727 6.452 1.00 96.69 84 VAL A CA 1
ATOM 668 C C . VAL A 1 84 ? 4.087 -8.491 7.750 1.00 96.69 84 VAL A C 1
ATOM 670 O O . VAL A 1 84 ? 3.876 -9.704 7.820 1.00 96.69 84 VAL A O 1
ATOM 673 N N . PHE A 1 85 ? 4.576 -7.797 8.774 1.00 94.44 85 PHE A N 1
ATOM 674 C CA . PHE A 1 85 ? 4.866 -8.383 10.080 1.00 94.44 85 PHE A CA 1
ATOM 675 C C . PHE A 1 85 ? 4.531 -7.408 11.219 1.00 94.44 85 PHE A C 1
ATOM 677 O O . PHE A 1 85 ? 4.452 -6.197 10.992 1.00 94.44 85 PHE A O 1
ATOM 684 N N . PRO A 1 86 ? 4.276 -7.910 12.440 1.00 92.50 86 PRO A N 1
ATOM 685 C CA . PRO A 1 86 ? 4.080 -7.052 13.598 1.00 92.50 86 PRO A CA 1
ATOM 686 C C . PRO A 1 86 ? 5.428 -6.473 14.033 1.00 92.50 86 PRO A C 1
ATOM 688 O O . PRO A 1 86 ? 6.379 -7.218 14.276 1.00 92.50 86 PRO A O 1
ATOM 691 N N . ASP A 1 87 ? 5.523 -5.151 14.141 1.00 86.56 87 ASP A N 1
ATOM 692 C CA . ASP A 1 87 ? 6.686 -4.502 14.731 1.00 86.56 87 ASP A CA 1
ATOM 693 C C . ASP A 1 87 ? 6.628 -4.637 16.258 1.00 86.56 87 ASP A C 1
ATOM 695 O O . ASP A 1 87 ? 5.719 -4.081 16.877 1.00 86.56 87 ASP A O 1
ATOM 699 N N . PRO A 1 88 ? 7.582 -5.335 16.900 1.00 77.19 88 PRO A N 1
ATOM 700 C CA . PRO A 1 88 ? 7.586 -5.470 18.353 1.00 77.19 88 PRO A CA 1
ATOM 701 C C . PRO A 1 88 ? 7.963 -4.165 19.066 1.00 77.19 88 PRO A C 1
ATOM 703 O O . PRO A 1 88 ? 7.831 -4.075 20.284 1.00 77.19 88 PRO A O 1
ATOM 706 N N . ILE A 1 89 ? 8.476 -3.171 18.336 1.00 76.31 89 ILE A N 1
ATOM 707 C CA . ILE A 1 89 ? 8.903 -1.892 18.895 1.00 76.31 89 ILE A CA 1
ATOM 708 C C . ILE A 1 89 ? 7.759 -0.888 18.699 1.00 76.31 89 ILE A C 1
ATOM 710 O O . ILE A 1 89 ? 7.437 -0.568 17.551 1.00 76.31 89 ILE A O 1
ATOM 714 N N . PRO A 1 90 ? 7.144 -0.352 19.768 1.00 70.44 90 PRO A N 1
ATOM 715 C CA . PRO A 1 90 ? 6.186 0.741 19.645 1.00 70.44 90 PRO A CA 1
ATOM 716 C C . PRO A 1 90 ? 6.832 1.937 18.952 1.00 70.44 90 PRO A C 1
ATOM 718 O O . PRO A 1 90 ? 8.016 2.216 19.161 1.00 70.44 90 PRO A O 1
ATOM 721 N N . MET A 1 91 ? 6.072 2.653 18.126 1.00 71.25 91 MET A N 1
ATOM 722 C CA . MET A 1 91 ? 6.604 3.868 17.527 1.00 71.25 91 MET A CA 1
ATOM 723 C C . MET A 1 91 ? 6.657 4.954 18.599 1.00 71.25 91 MET A C 1
ATOM 725 O O . MET A 1 91 ? 5.631 5.431 19.069 1.00 71.25 91 MET A O 1
ATOM 729 N N . THR A 1 92 ? 7.857 5.327 19.026 1.00 66.06 92 THR A N 1
ATOM 730 C CA . THR A 1 92 ? 8.050 6.441 19.953 1.00 66.06 92 THR A CA 1
ATOM 731 C C . THR A 1 92 ? 8.393 7.692 19.162 1.00 66.06 92 THR A C 1
ATOM 733 O O . THR A 1 92 ? 9.034 7.617 18.115 1.00 66.06 92 THR A O 1
ATOM 736 N N . ALA A 1 93 ? 7.952 8.857 19.637 1.00 57.28 93 ALA A N 1
ATOM 737 C CA . ALA A 1 93 ? 8.385 10.118 19.054 1.00 57.28 93 ALA A CA 1
ATOM 738 C C . ALA A 1 93 ? 9.852 10.318 19.462 1.00 57.28 93 ALA A C 1
ATOM 740 O O . ALA A 1 93 ? 10.106 10.523 20.655 1.00 57.28 93 ALA A O 1
ATOM 741 N N . PRO A 1 94 ? 10.833 10.233 18.543 1.00 58.06 94 PRO A N 1
ATOM 742 C CA . PRO A 1 94 ? 12.160 10.721 18.870 1.00 58.06 94 PRO A CA 1
ATOM 743 C C . PRO A 1 94 ? 12.082 12.231 19.135 1.00 58.06 94 PRO A C 1
ATOM 745 O O . PRO A 1 94 ? 11.105 12.904 18.793 1.00 58.06 94 PRO A O 1
ATOM 748 N N . THR A 1 95 ? 13.126 12.777 19.753 1.00 51.16 95 THR A N 1
ATOM 749 C CA . THR A 1 95 ? 13.305 14.226 19.875 1.00 51.16 95 THR A CA 1
ATOM 750 C C . THR A 1 95 ? 13.119 14.868 18.491 1.00 51.16 95 THR A C 1
ATOM 752 O O . THR A 1 95 ? 13.768 14.399 17.553 1.00 51.16 95 THR A O 1
ATOM 755 N N . PRO A 1 96 ? 12.261 15.900 18.333 1.00 51.09 96 PRO A N 1
ATOM 756 C CA . PRO A 1 96 ? 11.983 16.498 17.031 1.00 51.09 96 PRO A CA 1
ATOM 757 C C . PRO A 1 96 ? 13.284 16.889 16.334 1.00 51.09 96 PRO A C 1
ATOM 759 O O . PRO A 1 96 ? 14.073 17.665 16.877 1.00 51.09 96 PRO A O 1
ATOM 762 N N . MET A 1 97 ? 13.523 16.345 15.145 1.00 50.44 97 MET A N 1
ATOM 763 C CA . MET A 1 97 ? 14.666 16.729 14.325 1.00 50.44 97 MET A CA 1
ATOM 764 C C . MET A 1 97 ? 14.189 17.596 13.163 1.00 50.44 97 MET A C 1
ATOM 766 O O . MET A 1 97 ? 13.162 17.325 12.554 1.00 50.44 97 MET A O 1
ATOM 770 N N . HIS A 1 98 ? 14.974 18.614 12.800 1.00 50.69 98 HIS A N 1
ATOM 771 C CA . HIS A 1 98 ? 14.693 19.549 11.697 1.00 50.69 98 HIS A CA 1
ATOM 772 C C . HIS A 1 98 ? 14.617 18.913 10.287 1.00 50.69 98 HIS A C 1
ATOM 774 O O . HIS A 1 98 ? 14.579 19.639 9.298 1.00 50.69 98 HIS A O 1
ATOM 780 N N . LEU A 1 99 ? 14.641 17.581 10.182 1.00 58.59 99 LEU A N 1
ATOM 781 C CA . LEU A 1 99 ? 14.545 16.833 8.925 1.00 58.59 99 LEU A CA 1
ATOM 782 C C . LEU A 1 99 ? 13.193 16.124 8.752 1.00 58.59 99 LEU A C 1
ATOM 784 O O . LEU A 1 99 ? 12.933 15.590 7.679 1.00 58.59 99 LEU A O 1
ATOM 788 N N . ASP A 1 100 ? 12.351 16.127 9.784 1.00 58.69 100 ASP A N 1
ATOM 789 C CA . ASP A 1 100 ? 10.997 15.585 9.744 1.00 58.69 100 ASP A CA 1
ATOM 790 C C . ASP A 1 100 ? 10.133 16.389 8.761 1.00 58.69 100 ASP A C 1
ATOM 792 O O . ASP A 1 100 ? 9.896 17.581 8.974 1.00 58.69 100 ASP A O 1
ATOM 796 N N . ARG A 1 101 ? 9.633 15.747 7.695 1.00 71.31 101 ARG A N 1
ATOM 797 C CA . ARG A 1 101 ? 8.651 16.386 6.802 1.00 71.31 101 ARG A CA 1
ATOM 798 C C . ARG A 1 101 ? 7.250 16.395 7.404 1.00 71.31 101 ARG A C 1
ATOM 800 O O . ARG A 1 101 ? 6.487 17.316 7.119 1.00 71.31 101 ARG A O 1
ATOM 807 N N . ILE A 1 102 ? 6.946 15.442 8.291 1.00 74.06 102 ILE A N 1
ATOM 808 C CA . ILE A 1 102 ? 5.848 15.562 9.258 1.00 74.06 102 ILE A CA 1
ATOM 809 C C . ILE A 1 102 ? 6.338 15.479 10.698 1.00 74.06 102 ILE A C 1
ATOM 811 O O . ILE A 1 102 ? 7.232 14.689 10.988 1.00 74.06 102 ILE A O 1
ATOM 815 N N . PRO A 1 103 ? 5.721 16.224 11.635 1.00 81.00 103 PRO A N 1
ATOM 816 C CA . PRO A 1 103 ? 6.114 16.169 13.035 1.00 81.00 103 PRO A CA 1
ATOM 817 C C . PRO A 1 103 ? 6.055 14.744 13.593 1.00 81.00 103 PRO A C 1
ATOM 819 O O . PRO A 1 103 ? 5.026 14.075 13.476 1.00 81.00 103 PRO A O 1
ATOM 822 N N . SER A 1 104 ? 7.114 14.322 14.288 1.00 79.75 104 SER A N 1
ATOM 823 C CA . SER A 1 104 ? 7.200 13.019 14.962 1.00 79.75 104 SER A CA 1
ATOM 824 C C . SER A 1 104 ? 5.941 12.639 15.760 1.00 79.75 104 SER A C 1
ATOM 826 O O . SER A 1 104 ? 5.441 11.523 15.645 1.00 79.75 104 SER A O 1
ATOM 828 N N . ALA A 1 105 ? 5.370 13.573 16.529 1.00 82.19 105 ALA A N 1
ATOM 829 C CA . ALA A 1 105 ? 4.147 13.330 17.302 1.00 82.19 105 ALA A CA 1
ATOM 830 C C . ALA A 1 105 ? 2.916 13.048 16.416 1.00 82.19 105 ALA A C 1
ATOM 832 O O . ALA A 1 105 ? 2.070 12.221 16.767 1.00 82.19 105 ALA A O 1
ATOM 833 N N . THR A 1 106 ? 2.824 13.702 15.254 1.00 84.62 106 THR A N 1
ATOM 834 C CA . THR A 1 106 ? 1.769 13.455 14.264 1.00 84.62 106 THR A CA 1
ATOM 835 C C . THR A 1 106 ? 1.916 12.059 13.674 1.00 84.62 106 THR A C 1
ATOM 837 O O . THR A 1 106 ? 0.934 11.323 13.630 1.00 84.62 106 THR A O 1
ATOM 840 N N . ALA A 1 107 ? 3.130 11.668 13.279 1.00 85.06 107 ALA A N 1
ATOM 841 C CA . ALA A 1 107 ? 3.397 10.336 12.745 1.00 85.06 107 ALA A CA 1
ATOM 842 C C . ALA A 1 107 ? 3.037 9.238 13.759 1.00 85.06 107 ALA A C 1
ATOM 844 O O . ALA A 1 107 ? 2.289 8.317 13.427 1.00 85.06 107 ALA A O 1
ATOM 845 N N . VAL A 1 108 ? 3.490 9.384 15.013 1.00 86.38 108 VAL A N 1
ATOM 846 C CA . VAL A 1 108 ? 3.147 8.480 16.129 1.00 86.38 108 VAL A CA 1
ATOM 847 C C . VAL A 1 108 ? 1.645 8.358 16.287 1.00 86.38 108 VAL A C 1
ATOM 849 O O . VAL A 1 108 ? 1.121 7.252 16.269 1.00 86.38 108 VAL A O 1
ATOM 852 N N . THR A 1 109 ? 0.934 9.485 16.322 1.00 89.50 109 THR A N 1
ATOM 853 C CA . THR A 1 109 ? -0.527 9.487 16.455 1.00 89.50 109 THR A CA 1
ATOM 854 C C . THR A 1 109 ? -1.219 8.708 15.333 1.00 89.50 109 THR A C 1
ATOM 856 O O . THR A 1 109 ? -2.196 8.011 15.597 1.00 89.50 109 THR A O 1
ATOM 859 N N . ARG A 1 110 ? -0.748 8.809 14.083 1.00 90.75 110 ARG A N 1
ATOM 860 C CA . ARG A 1 110 ? -1.376 8.109 12.950 1.00 90.75 110 ARG A CA 1
ATOM 861 C C . ARG A 1 110 ? -1.134 6.599 12.984 1.00 90.75 110 ARG A C 1
ATOM 863 O O . ARG A 1 110 ? -2.053 5.848 12.664 1.00 90.75 110 ARG A O 1
ATOM 870 N N . VAL A 1 111 ? 0.060 6.154 13.378 1.00 90.56 111 VAL A N 1
ATOM 871 C CA . VAL A 1 111 ? 0.367 4.719 13.541 1.00 90.56 111 VAL A CA 1
ATOM 872 C C . VAL A 1 111 ? -0.377 4.141 14.742 1.00 90.56 111 VAL A C 1
ATOM 874 O O . VAL A 1 111 ? -1.041 3.120 14.604 1.00 90.56 111 VAL A O 1
ATOM 877 N N . ASP A 1 112 ? -0.371 4.834 15.882 1.00 91.19 112 ASP A N 1
ATOM 878 C CA . ASP A 1 112 ? -1.153 4.458 17.067 1.00 91.19 112 ASP A CA 1
ATOM 879 C C . ASP A 1 112 ? -2.635 4.282 16.737 1.00 91.19 112 ASP A C 1
ATOM 881 O O . ASP A 1 112 ? -3.303 3.378 17.240 1.00 91.19 112 ASP A O 1
ATOM 885 N N . ARG A 1 113 ? -3.164 5.175 15.898 1.00 92.38 113 ARG A N 1
ATOM 886 C CA . ARG A 1 113 ? -4.547 5.116 15.446 1.00 92.38 113 ARG A CA 1
ATOM 887 C C . ARG A 1 113 ? -4.804 3.897 14.578 1.00 92.38 113 ARG A C 1
ATOM 889 O O . ARG A 1 113 ? -5.830 3.255 14.754 1.00 92.38 113 ARG A O 1
ATOM 896 N N . TRP A 1 114 ? -3.891 3.548 13.673 1.00 93.62 114 TRP A N 1
ATOM 897 C CA . TRP A 1 114 ? -4.007 2.291 12.938 1.00 93.62 114 TRP A CA 1
ATOM 898 C C . TRP A 1 114 ? -4.091 1.108 13.901 1.00 93.62 114 TRP A C 1
ATOM 900 O O . TRP A 1 114 ? -5.046 0.343 13.834 1.00 93.62 114 TRP A O 1
ATOM 910 N N . GLU A 1 115 ? -3.157 1.001 14.847 1.00 92.06 115 GLU A N 1
ATOM 911 C CA . GLU A 1 115 ? -3.103 -0.112 15.802 1.00 92.06 115 GLU A CA 1
ATOM 912 C C . GLU A 1 115 ? -4.373 -0.240 16.658 1.00 92.06 115 GLU A C 1
ATOM 914 O O . GLU A 1 115 ? -4.824 -1.355 16.922 1.00 92.06 115 GLU A O 1
ATOM 919 N N . LYS A 1 116 ? -4.968 0.887 17.066 1.00 92.69 116 LYS A N 1
ATOM 920 C CA . LYS A 1 116 ? -6.167 0.919 17.920 1.00 92.69 116 LYS A CA 1
ATOM 921 C C . LYS A 1 116 ? -7.469 0.763 17.137 1.00 92.69 116 LYS A C 1
ATOM 923 O O . LYS A 1 116 ? -8.386 0.100 17.616 1.00 92.69 116 LYS A O 1
ATOM 928 N N . ASP A 1 117 ? -7.547 1.354 15.946 1.00 93.75 117 ASP A N 1
ATOM 929 C CA . ASP A 1 117 ? -8.829 1.631 15.298 1.00 93.75 117 ASP A CA 1
ATOM 930 C C . ASP A 1 117 ? -9.040 0.883 13.976 1.00 93.75 117 ASP A C 1
ATOM 932 O O . ASP A 1 117 ? -10.157 0.929 13.455 1.00 93.75 117 ASP A O 1
ATOM 936 N N . TYR A 1 118 ? -8.051 0.164 13.417 1.00 94.44 118 TYR A N 1
ATOM 937 C CA . TYR A 1 118 ? -8.234 -0.505 12.115 1.00 94.44 118 TYR A CA 1
ATOM 938 C C . TYR A 1 118 ? -9.410 -1.498 12.118 1.00 94.44 118 TYR A C 1
ATOM 940 O O . TYR A 1 118 ? -10.160 -1.560 11.146 1.00 94.44 118 TYR A O 1
ATOM 948 N N . THR A 1 119 ? -9.638 -2.211 13.226 1.00 95.62 119 THR A N 1
ATOM 949 C CA . THR A 1 119 ? -10.744 -3.178 13.375 1.00 95.62 119 THR A CA 1
ATOM 950 C C . THR A 1 119 ? -12.125 -2.522 13.366 1.00 95.62 119 THR A C 1
ATOM 952 O O . THR A 1 119 ? -13.112 -3.177 13.043 1.00 95.62 119 THR A O 1
ATOM 955 N N . VAL A 1 120 ? -12.207 -1.227 13.685 1.00 93.19 120 VAL A N 1
ATOM 956 C CA . VAL A 1 120 ? -13.439 -0.423 13.645 1.00 93.19 120 VAL A CA 1
ATOM 957 C C . VAL A 1 120 ? -13.542 0.365 12.337 1.00 93.19 120 VAL A C 1
ATOM 959 O O . VAL A 1 120 ? -14.641 0.597 11.826 1.00 93.19 120 VAL A O 1
ATOM 962 N N . TRP A 1 121 ? -12.405 0.782 11.785 1.00 92.75 121 TRP A N 1
ATOM 963 C CA . TRP A 1 121 ? -12.302 1.535 10.540 1.00 92.75 121 TRP A CA 1
ATOM 964 C C . TRP A 1 121 ? -12.600 0.665 9.311 1.00 92.75 121 TRP A C 1
ATOM 966 O O . TRP A 1 121 ? -13.394 1.080 8.466 1.00 92.75 121 TRP A O 1
ATOM 976 N N . VAL A 1 122 ? -12.056 -0.558 9.237 1.00 94.38 122 VAL A N 1
ATOM 977 C CA . VAL A 1 122 ? -12.272 -1.495 8.116 1.00 94.38 122 VAL A CA 1
ATOM 978 C C . VAL A 1 122 ? -13.763 -1.773 7.864 1.00 94.38 122 VAL A C 1
ATOM 980 O O . VAL A 1 122 ? -14.200 -1.518 6.739 1.00 94.38 122 VAL A O 1
ATOM 983 N N . PRO A 1 123 ? -14.586 -2.179 8.861 1.00 93.38 123 PRO A N 1
ATOM 984 C CA . PRO A 1 123 ? -16.020 -2.413 8.655 1.00 93.38 123 PRO A CA 1
ATOM 985 C C . PRO A 1 123 ? -16.779 -1.224 8.057 1.00 93.38 123 PRO A C 1
ATOM 987 O O . PRO A 1 123 ? -17.795 -1.401 7.395 1.00 93.38 123 PRO A O 1
ATOM 990 N N . LYS A 1 124 ? -16.304 0.004 8.285 1.00 89.94 124 LYS A N 1
ATOM 991 C CA . LYS A 1 124 ? -16.930 1.227 7.763 1.00 89.94 124 LYS A CA 1
ATOM 992 C C . LYS A 1 124 ? -16.415 1.602 6.380 1.00 89.94 124 LYS A C 1
ATOM 994 O O . LYS A 1 124 ? -17.121 2.257 5.619 1.00 89.94 124 LYS A O 1
ATOM 999 N N . LYS A 1 125 ? -15.191 1.204 6.035 1.00 88.31 125 LYS A N 1
ATOM 1000 C CA . LYS A 1 125 ? -14.647 1.412 4.691 1.00 88.31 125 LYS A CA 1
ATOM 1001 C C . LYS A 1 125 ? -15.188 0.413 3.686 1.00 88.31 125 LYS A C 1
ATOM 1003 O O . LYS A 1 125 ? -15.466 0.817 2.568 1.00 88.31 125 LYS A O 1
ATOM 1008 N N . VAL A 1 126 ? -15.441 -0.836 4.076 1.00 91.31 126 VAL A N 1
ATOM 1009 C CA . VAL A 1 126 ? -16.041 -1.820 3.155 1.00 91.31 126 VAL A CA 1
ATOM 1010 C C . VAL A 1 126 ? -17.446 -1.435 2.682 1.00 91.31 126 VAL A C 1
ATOM 1012 O O . VAL A 1 126 ? -17.876 -1.895 1.632 1.00 91.31 126 VAL A O 1
ATOM 1015 N N . THR A 1 127 ? -18.156 -0.570 3.419 1.00 87.00 127 THR A N 1
ATOM 1016 C CA . THR A 1 127 ? -19.477 -0.066 3.009 1.00 87.00 127 THR A CA 1
ATOM 1017 C C . THR A 1 127 ? -19.415 1.046 1.960 1.00 87.00 127 THR A C 1
ATOM 1019 O O . THR A 1 127 ? -20.458 1.455 1.455 1.00 87.00 127 THR A O 1
ATOM 1022 N N . THR A 1 128 ? -18.230 1.582 1.648 1.00 84.56 128 THR A N 1
ATOM 1023 C CA . THR A 1 128 ? -18.080 2.556 0.558 1.00 84.56 128 THR A CA 1
ATOM 1024 C C . THR A 1 128 ? -17.986 1.830 -0.783 1.00 84.56 128 THR A C 1
ATOM 1026 O O . THR A 1 128 ? -17.584 0.670 -0.854 1.00 84.56 128 THR A O 1
ATOM 1029 N N . THR A 1 129 ? -18.307 2.522 -1.877 1.00 80.81 129 THR A N 1
ATOM 1030 C CA . THR A 1 129 ? -18.143 1.977 -3.236 1.00 80.81 129 THR A CA 1
ATOM 1031 C C . THR A 1 129 ? -16.693 1.626 -3.557 1.00 80.81 129 THR A C 1
ATOM 1033 O O . THR A 1 129 ? -16.438 0.755 -4.382 1.00 80.81 129 THR A O 1
ATOM 1036 N N . GLU A 1 130 ? -15.744 2.302 -2.909 1.00 79.25 130 GLU A N 1
ATOM 1037 C CA . GLU A 1 130 ? -14.317 2.087 -3.117 1.00 79.25 130 GLU A CA 1
ATOM 1038 C C . GLU A 1 130 ? -13.764 0.929 -2.283 1.00 79.25 130 GLU A C 1
ATOM 1040 O O . GLU A 1 130 ? -12.778 0.338 -2.705 1.00 79.25 130 GLU A O 1
ATOM 1045 N N . GLY A 1 131 ? -14.371 0.565 -1.147 1.00 85.44 131 GLY A N 1
ATOM 1046 C CA . GLY A 1 131 ? -13.842 -0.457 -0.238 1.00 85.44 131 GLY A CA 1
ATOM 1047 C C . GLY A 1 131 ? -12.511 -0.061 0.421 1.00 85.44 131 GLY A C 1
ATOM 1048 O O . GLY A 1 131 ? -12.168 1.118 0.528 1.00 85.44 131 GLY A O 1
ATOM 1049 N N . VAL A 1 132 ? -11.737 -1.052 0.879 1.00 90.75 132 VAL A N 1
ATOM 1050 C CA . VAL A 1 132 ? -10.363 -0.828 1.383 1.00 90.75 132 VAL A CA 1
ATOM 1051 C C . VAL A 1 132 ? -9.389 -0.646 0.210 1.00 90.75 132 VAL A C 1
ATOM 1053 O O . VAL A 1 132 ? -9.602 -1.210 -0.858 1.00 90.75 132 VAL A O 1
ATOM 1056 N N . PHE A 1 133 ? -8.332 0.151 0.375 1.00 91.62 133 PHE A N 1
ATOM 1057 C CA . PHE A 1 133 ? -7.302 0.425 -0.641 1.00 91.62 133 PHE A CA 1
ATOM 1058 C C . PHE A 1 133 ? -6.649 -0.854 -1.218 1.00 91.62 133 PHE A C 1
ATOM 1060 O O . PHE A 1 133 ? -6.615 -1.910 -0.588 1.00 91.62 133 PHE A O 1
ATOM 1067 N N . THR A 1 134 ? -6.106 -0.758 -2.433 1.00 93.62 134 THR A N 1
ATOM 1068 C CA . THR A 1 134 ? -5.394 -1.842 -3.153 1.00 93.62 134 THR A CA 1
ATOM 1069 C C . THR A 1 134 ? -3.901 -1.634 -3.238 1.00 93.62 134 THR A C 1
ATOM 1071 O O . THR A 1 134 ? -3.143 -2.596 -3.319 1.00 93.62 134 THR A O 1
ATOM 1074 N N . ALA A 1 135 ? -3.475 -0.379 -3.260 1.00 94.81 135 ALA A N 1
ATOM 1075 C CA . ALA A 1 135 ? -2.092 -0.021 -3.459 1.00 94.81 135 ALA A CA 1
ATOM 1076 C C . ALA A 1 135 ? -1.782 1.303 -2.774 1.00 94.81 135 ALA A C 1
ATOM 1078 O O . ALA A 1 135 ? -2.682 2.034 -2.356 1.00 94.81 135 ALA A O 1
ATOM 1079 N N . PHE A 1 136 ? -0.497 1.614 -2.723 1.00 94.06 136 PHE A N 1
ATOM 1080 C CA . PHE A 1 136 ? 0.018 2.917 -2.356 1.00 94.06 136 PHE A CA 1
ATOM 1081 C C . PHE A 1 136 ? 1.011 3.400 -3.404 1.00 94.06 136 PHE A C 1
ATOM 1083 O O . PHE A 1 136 ? 1.836 2.622 -3.883 1.00 94.06 136 PHE A O 1
ATOM 1090 N N . ALA A 1 137 ? 0.982 4.692 -3.713 1.00 92.19 137 ALA A N 1
ATOM 1091 C CA . ALA A 1 137 ? 2.107 5.362 -4.353 1.00 92.19 137 ALA A CA 1
ATOM 1092 C C . ALA A 1 137 ? 2.952 6.054 -3.284 1.00 92.19 137 ALA A C 1
ATOM 1094 O O . ALA A 1 137 ? 2.473 6.963 -2.610 1.00 92.19 137 ALA A O 1
ATOM 1095 N N . ILE A 1 138 ? 4.203 5.618 -3.141 1.00 91.00 138 ILE A N 1
ATOM 1096 C CA . ILE A 1 138 ? 5.149 6.108 -2.138 1.00 91.00 138 ILE A CA 1
ATOM 1097 C C . ILE A 1 138 ? 6.246 6.900 -2.858 1.00 91.00 138 ILE A C 1
ATOM 1099 O O . ILE A 1 138 ? 6.976 6.318 -3.666 1.00 91.00 138 ILE A O 1
ATOM 1103 N N . PRO A 1 139 ? 6.399 8.210 -2.628 1.00 89.25 139 PRO A N 1
ATOM 1104 C CA . PRO A 1 139 ? 7.458 8.986 -3.267 1.00 89.25 139 PRO A CA 1
ATOM 1105 C C . PRO A 1 139 ? 8.845 8.485 -2.883 1.00 89.25 139 PRO A C 1
ATOM 1107 O O . PRO A 1 139 ? 9.178 8.329 -1.715 1.00 89.25 139 PRO A O 1
ATOM 1110 N N . THR A 1 140 ? 9.712 8.271 -3.868 1.00 89.94 140 THR A N 1
ATOM 1111 C CA . THR A 1 140 ? 11.047 7.706 -3.599 1.00 89.94 140 THR A CA 1
ATOM 1112 C C . THR A 1 140 ? 11.986 8.692 -2.900 1.00 89.94 140 THR A C 1
ATOM 1114 O O . THR A 1 140 ? 13.001 8.290 -2.328 1.00 89.94 140 THR A O 1
ATOM 1117 N N . GLN A 1 141 ? 11.639 9.983 -2.904 1.00 86.12 141 GLN A N 1
ATOM 1118 C CA . GLN A 1 141 ? 12.321 11.026 -2.135 1.00 86.12 141 GLN A CA 1
ATOM 1119 C C . GLN A 1 141 ? 12.206 10.824 -0.614 1.00 86.12 141 GLN A C 1
ATOM 1121 O O . GLN A 1 141 ? 12.997 11.413 0.120 1.00 86.12 141 GLN A O 1
ATOM 1126 N N . ASP A 1 142 ? 11.256 9.998 -0.167 1.00 80.44 142 ASP A N 1
ATOM 1127 C CA . ASP A 1 142 ? 10.996 9.671 1.240 1.00 80.44 142 ASP A CA 1
ATOM 1128 C C . ASP A 1 142 ? 11.969 8.591 1.751 1.00 80.44 142 ASP A C 1
ATOM 1130 O O . ASP A 1 142 ? 12.080 8.314 2.945 1.00 80.44 142 ASP A O 1
ATOM 1134 N N . PHE A 1 143 ? 12.732 7.972 0.843 1.00 86.81 143 PHE A N 1
ATOM 1135 C CA . PHE A 1 143 ? 13.697 6.927 1.168 1.00 86.81 143 PHE A CA 1
ATOM 1136 C C . PHE A 1 143 ? 15.060 7.546 1.484 1.00 86.81 143 PHE A C 1
ATOM 1138 O O . PHE A 1 143 ? 15.936 7.683 0.620 1.00 86.81 143 PHE A O 1
ATOM 1145 N N . VAL A 1 144 ? 15.254 7.968 2.732 1.00 81.19 144 VAL A N 1
ATOM 1146 C CA . VAL A 1 144 ? 16.486 8.657 3.149 1.00 81.19 144 VAL A CA 1
ATOM 1147 C C . VAL A 1 144 ? 17.619 7.705 3.554 1.00 81.19 144 VAL A C 1
ATOM 1149 O O . V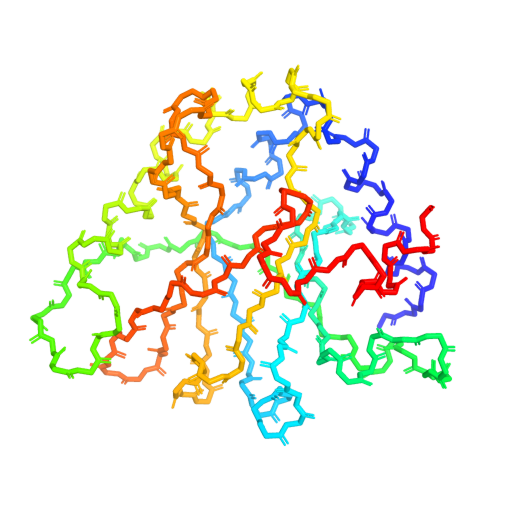AL A 1 144 ? 18.779 8.084 3.406 1.00 81.19 144 VAL A O 1
ATOM 1152 N N . THR A 1 145 ? 17.319 6.471 3.978 1.00 82.12 145 THR A N 1
ATOM 1153 C CA . THR A 1 145 ? 18.311 5.438 4.347 1.00 82.12 145 THR A CA 1
ATOM 1154 C C . THR A 1 145 ? 18.298 4.245 3.385 1.00 82.12 145 THR A C 1
ATOM 1156 O O . THR A 1 145 ? 17.331 4.057 2.639 1.00 82.12 145 THR A O 1
ATOM 1159 N N . PRO A 1 146 ? 19.356 3.408 3.379 1.00 86.56 146 PRO A N 1
ATOM 1160 C CA . PRO A 1 146 ? 19.387 2.169 2.602 1.00 86.56 146 PRO A CA 1
ATOM 1161 C C . PRO A 1 146 ? 18.298 1.165 3.000 1.00 86.56 146 PRO A C 1
ATOM 1163 O O . PRO A 1 146 ? 17.631 0.631 2.120 1.00 86.56 146 PRO A O 1
ATOM 1166 N N . GLU A 1 147 ? 18.101 0.925 4.300 1.00 88.81 147 GLU A N 1
ATOM 1167 C CA . GLU A 1 147 ? 17.027 0.073 4.830 1.00 88.81 147 GLU A CA 1
ATOM 1168 C C . GLU A 1 147 ? 15.843 0.955 5.243 1.00 88.81 147 GLU A C 1
ATOM 1170 O O . GLU A 1 147 ? 15.976 1.836 6.099 1.00 88.81 147 GLU A O 1
ATOM 1175 N N . VAL A 1 148 ? 14.683 0.725 4.630 1.00 88.12 148 VAL A N 1
ATOM 1176 C CA . VAL A 1 148 ? 13.455 1.481 4.887 1.00 88.12 148 VAL A CA 1
ATOM 1177 C C . VAL A 1 148 ? 12.454 0.569 5.574 1.00 88.12 148 VAL A C 1
ATOM 1179 O O . VAL A 1 148 ? 12.194 -0.542 5.113 1.00 88.12 148 VAL A O 1
ATOM 1182 N N . LYS A 1 149 ? 11.878 1.045 6.676 1.00 89.44 149 LYS A N 1
ATOM 1183 C CA . LYS A 1 149 ? 10.719 0.445 7.327 1.00 89.44 149 LYS A CA 1
ATOM 1184 C C . LYS A 1 149 ? 9.506 1.313 7.039 1.00 89.44 149 LYS A C 1
ATOM 1186 O O . LYS A 1 149 ? 9.604 2.530 7.054 1.00 89.44 149 LYS A O 1
ATOM 1191 N N . VAL A 1 150 ? 8.358 0.710 6.796 1.00 90.62 150 VAL A N 1
ATOM 1192 C CA . VAL A 1 150 ? 7.112 1.440 6.565 1.00 90.62 150 VAL A CA 1
ATOM 1193 C C . VAL A 1 150 ? 6.038 0.861 7.460 1.00 90.62 150 VAL A C 1
ATOM 1195 O O . VAL A 1 150 ? 5.938 -0.360 7.579 1.00 90.62 150 VAL A O 1
ATOM 1198 N N . ARG A 1 151 ? 5.263 1.727 8.110 1.00 91.88 151 ARG A N 1
ATOM 1199 C CA . ARG A 1 151 ? 4.158 1.344 8.989 1.00 91.88 151 ARG A CA 1
ATOM 1200 C C . ARG A 1 151 ? 2.824 1.776 8.413 1.00 91.88 151 ARG A C 1
ATOM 1202 O O . ARG A 1 151 ? 2.724 2.874 7.877 1.00 91.88 151 ARG A O 1
ATOM 1209 N N . PHE A 1 152 ? 1.807 0.941 8.582 1.00 93.00 152 PHE A N 1
ATOM 1210 C CA . PHE A 1 152 ? 0.433 1.344 8.320 1.00 93.00 152 PHE A CA 1
ATOM 1211 C C . PHE A 1 152 ? -0.024 2.399 9.327 1.00 93.00 152 PHE A C 1
ATOM 1213 O O . PHE A 1 152 ? 0.359 2.376 10.500 1.00 93.00 152 PHE A O 1
ATOM 1220 N N . ALA A 1 153 ? -0.828 3.338 8.846 1.00 92.25 153 ALA A N 1
ATOM 1221 C CA . ALA A 1 153 ? -1.259 4.500 9.595 1.00 92.25 153 ALA A CA 1
ATOM 1222 C C . ALA A 1 153 ? -2.677 4.924 9.179 1.00 92.25 153 ALA A C 1
ATOM 1224 O O . ALA A 1 153 ? -3.173 4.557 8.113 1.00 92.25 153 ALA A O 1
ATOM 1225 N N . LEU A 1 154 ? -3.343 5.700 10.038 1.00 91.25 154 LEU A N 1
ATOM 1226 C CA . LEU A 1 154 ? -4.629 6.332 9.740 1.00 91.25 154 LEU A CA 1
ATOM 1227 C C . LEU A 1 154 ? -4.512 7.856 9.864 1.00 91.25 154 LEU A C 1
ATOM 1229 O O . LEU A 1 154 ? -4.415 8.405 10.968 1.00 91.25 154 LEU A O 1
ATOM 1233 N N . GLN A 1 155 ? -4.560 8.555 8.734 1.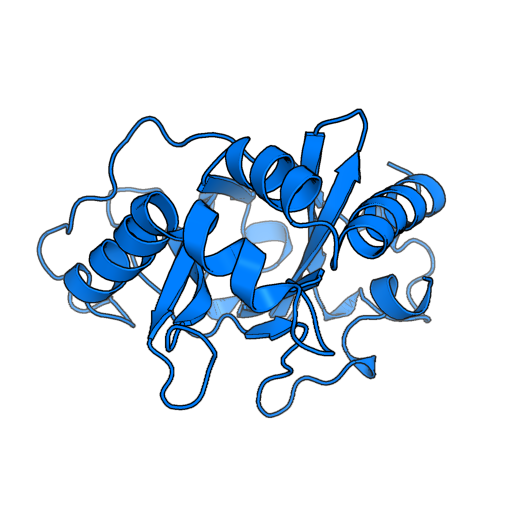00 88.12 155 GLN A N 1
ATOM 1234 C CA . GLN A 1 155 ? -4.570 10.016 8.673 1.00 88.12 155 GLN A CA 1
ATOM 1235 C C . GLN A 1 155 ? -5.990 10.549 8.859 1.00 88.12 155 GLN A C 1
ATOM 1237 O O . GLN A 1 155 ? -6.948 9.964 8.367 1.00 88.12 155 GLN A O 1
ATOM 1242 N N . THR A 1 156 ? -6.139 11.665 9.576 1.00 84.88 156 THR A N 1
ATOM 1243 C CA . THR A 1 156 ? -7.439 12.336 9.699 1.00 84.88 156 THR A CA 1
ATOM 1244 C C . THR A 1 156 ? -7.805 13.033 8.395 1.00 84.88 156 THR A C 1
ATOM 1246 O O . THR A 1 156 ? -7.037 13.859 7.917 1.00 84.88 156 THR A O 1
ATOM 1249 N N . GLU A 1 157 ? -8.997 12.764 7.876 1.00 75.31 157 GLU A N 1
ATOM 1250 C CA . GLU A 1 157 ? -9.569 13.425 6.710 1.00 75.31 157 GLU A CA 1
ATOM 1251 C C . GLU A 1 157 ? -11.020 13.826 6.978 1.00 75.31 157 GLU A C 1
ATOM 1253 O O . GLU A 1 157 ? -11.880 13.002 7.292 1.00 75.31 157 GLU A O 1
ATOM 1258 N N . THR A 1 158 ? -11.312 15.117 6.850 1.00 62.62 158 THR A N 1
ATOM 1259 C CA . THR A 1 158 ? -12.669 15.647 6.988 1.00 62.62 158 THR A CA 1
ATOM 1260 C C . THR A 1 158 ? -13.549 15.164 5.836 1.00 62.62 158 THR A C 1
ATOM 1262 O O . THR A 1 158 ? -13.217 15.402 4.680 1.00 62.62 158 THR A O 1
ATOM 1265 N N . GLY A 1 159 ? -14.687 14.531 6.143 1.00 61.81 159 GLY A N 1
ATOM 1266 C CA . GLY A 1 159 ? -15.676 14.091 5.144 1.00 61.81 159 GLY A CA 1
ATOM 1267 C C . GLY A 1 159 ? -15.686 12.588 4.831 1.00 61.81 159 GLY A C 1
ATOM 1268 O O . GLY A 1 159 ? -16.561 12.135 4.101 1.00 61.81 159 GLY A O 1
ATOM 1269 N N . GLN A 1 160 ? -14.775 11.800 5.411 1.00 61.47 160 GLN A N 1
ATOM 1270 C CA . GLN A 1 160 ? -14.736 10.337 5.268 1.00 61.47 160 GLN A CA 1
ATOM 1271 C C . GLN A 1 160 ? -15.529 9.622 6.384 1.00 61.47 160 GLN A C 1
ATOM 1273 O O . GLN A 1 160 ? -15.647 10.164 7.487 1.00 61.47 160 GLN A O 1
ATOM 1278 N N . PRO A 1 161 ? -16.018 8.379 6.184 1.00 53.47 161 PRO A N 1
ATOM 1279 C CA . PRO A 1 161 ? -16.513 7.543 7.283 1.00 53.47 161 PRO A CA 1
ATOM 1280 C C . PRO A 1 161 ? -15.418 7.381 8.354 1.00 53.47 161 PRO A C 1
ATOM 1282 O O . PRO A 1 161 ? -14.296 7.002 8.026 1.00 53.47 161 PRO A O 1
ATOM 1285 N N . MET A 1 162 ? -15.723 7.709 9.620 1.00 65.31 162 MET A N 1
ATOM 1286 C CA . MET A 1 162 ? -14.769 7.875 10.749 1.00 65.31 162 MET A CA 1
ATOM 1287 C C . MET A 1 162 ? -13.776 9.034 10.648 1.00 65.31 162 MET A C 1
ATOM 1289 O O . MET A 1 162 ? -13.009 9.257 11.579 1.00 65.31 162 MET A O 1
ATOM 1293 N N . GLY A 1 163 ? -13.794 9.787 9.554 1.00 78.19 163 GLY A N 1
ATOM 1294 C CA . GLY A 1 163 ? -12.859 10.875 9.327 1.00 78.19 163 GLY A CA 1
ATOM 1295 C C . GLY A 1 163 ? -11.414 10.403 9.183 1.00 78.19 163 GLY A C 1
ATOM 1296 O O . GLY A 1 163 ? -10.517 11.163 9.531 1.00 78.19 163 GLY A O 1
ATOM 1297 N N . TYR A 1 164 ? -11.179 9.161 8.729 1.00 85.44 164 TYR A N 1
ATOM 1298 C CA . TYR A 1 164 ? -9.831 8.624 8.523 1.00 85.44 164 TYR A CA 1
ATOM 1299 C C . TYR A 1 164 ? -9.626 8.030 7.131 1.00 85.44 164 TYR A C 1
ATOM 1301 O O . TYR A 1 164 ? -10.493 7.314 6.615 1.00 85.44 164 TYR A O 1
ATOM 1309 N N . ASN A 1 165 ? -8.426 8.232 6.593 1.00 86.06 165 ASN A N 1
ATOM 1310 C CA . ASN A 1 165 ? -7.911 7.566 5.405 1.00 86.06 165 ASN A CA 1
ATOM 1311 C C . ASN A 1 165 ? -6.655 6.756 5.716 1.00 86.06 165 ASN A C 1
ATOM 1313 O O . ASN A 1 165 ? -5.922 7.052 6.660 1.00 86.06 165 ASN A O 1
ATOM 1317 N N . ALA A 1 166 ? -6.463 5.694 4.935 1.00 88.50 166 ALA A N 1
ATOM 1318 C CA . ALA A 1 166 ? -5.278 4.863 5.036 1.00 88.50 166 ALA A CA 1
ATOM 1319 C C . ALA A 1 166 ? -4.053 5.651 4.593 1.00 88.50 166 ALA A C 1
ATOM 1321 O O . ALA A 1 166 ? -4.088 6.353 3.586 1.00 88.50 166 ALA A O 1
ATOM 1322 N N . ASP A 1 167 ? -2.983 5.488 5.346 1.00 89.06 167 ASP A N 1
ATOM 1323 C CA . ASP A 1 167 ? -1.729 6.188 5.158 1.00 89.06 167 ASP A CA 1
ATOM 1324 C C . ASP A 1 167 ? -0.581 5.216 5.458 1.00 89.06 167 ASP A C 1
ATOM 1326 O O . ASP A 1 167 ? -0.778 4.160 6.076 1.00 89.06 167 ASP A O 1
ATOM 1330 N N . LEU A 1 168 ? 0.621 5.568 5.024 1.00 89.56 168 LEU A N 1
ATOM 1331 C CA . LEU A 1 168 ? 1.838 4.878 5.405 1.00 89.56 168 LEU A CA 1
ATOM 1332 C C . LEU A 1 168 ? 2.824 5.877 5.989 1.00 89.56 168 LEU A C 1
ATOM 1334 O O . LEU A 1 168 ? 3.183 6.867 5.362 1.00 89.56 168 LEU A O 1
ATOM 1338 N N . VAL A 1 169 ? 3.355 5.544 7.156 1.00 88.00 169 VAL A N 1
ATOM 1339 C CA . VAL A 1 169 ? 4.462 6.278 7.751 1.00 88.00 169 VAL A CA 1
ATOM 1340 C C . VAL A 1 169 ? 5.762 5.579 7.376 1.00 88.00 169 VAL A C 1
ATOM 1342 O O . VAL A 1 169 ? 6.048 4.466 7.828 1.00 88.00 169 VAL A O 1
ATOM 1345 N N . VAL A 1 170 ? 6.562 6.236 6.540 1.00 84.50 170 VAL A N 1
ATOM 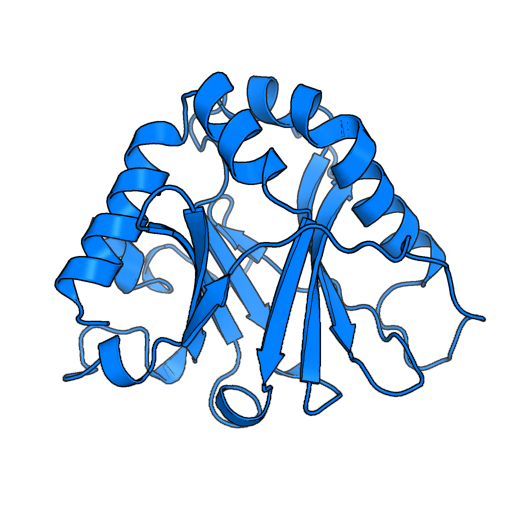1346 C CA . VAL A 1 170 ? 7.915 5.786 6.204 1.00 84.50 170 VAL A CA 1
ATOM 1347 C C . VAL A 1 170 ? 8.840 6.116 7.375 1.00 84.50 170 VAL A C 1
ATOM 1349 O O . VAL A 1 170 ? 8.866 7.243 7.847 1.00 84.50 170 VAL A O 1
ATOM 1352 N N . ALA A 1 171 ? 9.573 5.118 7.859 1.00 77.50 171 ALA A N 1
ATOM 1353 C CA . ALA A 1 171 ? 10.541 5.188 8.943 1.00 77.50 171 ALA A CA 1
ATOM 1354 C C . ALA A 1 171 ? 11.879 4.610 8.461 1.00 77.50 171 ALA A C 1
ATOM 1356 O O . ALA A 1 171 ? 12.064 3.406 8.282 1.00 77.50 171 ALA A O 1
ATOM 1357 N N . CYS A 1 172 ? 12.848 5.480 8.241 1.00 66.38 172 CYS A N 1
ATOM 1358 C CA . CYS A 1 172 ? 14.165 5.092 7.758 1.00 66.38 172 CYS A CA 1
ATOM 1359 C C . CYS A 1 172 ? 15.054 4.580 8.908 1.00 66.38 172 CYS A C 1
ATOM 1361 O O . CYS A 1 172 ? 15.157 5.219 9.954 1.00 66.38 172 CYS A O 1
ATOM 1363 N N . LYS A 1 173 ? 15.658 3.392 8.762 1.00 59.09 173 LYS A N 1
ATOM 1364 C CA . LYS A 1 173 ? 16.426 2.744 9.836 1.00 59.09 173 LYS A CA 1
ATOM 1365 C C . LYS A 1 173 ? 17.908 3.071 9.695 1.00 59.09 173 LYS A C 1
ATOM 1367 O O . LYS A 1 173 ? 18.593 2.454 8.897 1.00 59.09 173 LYS A O 1
ATOM 1372 N N . GLU A 1 174 ? 18.363 4.040 10.488 1.00 48.22 174 GLU A N 1
ATOM 1373 C CA . GLU A 1 174 ? 19.734 4.192 11.010 1.00 48.22 174 GLU A CA 1
ATOM 1374 C C . GLU A 1 174 ? 19.778 5.445 11.906 1.00 48.22 174 GLU A C 1
ATOM 1376 O O . GLU A 1 174 ? 19.770 6.578 11.433 1.00 48.22 174 GLU A O 1
ATOM 1381 N N . MET A 1 175 ? 19.743 5.233 13.228 1.00 42.44 175 MET A N 1
ATOM 1382 C CA . MET A 1 175 ? 19.783 6.230 14.322 1.00 42.44 175 MET A CA 1
ATOM 1383 C C . MET A 1 175 ? 18.747 7.377 14.322 1.00 42.44 175 MET A C 1
ATOM 1385 O O . MET A 1 175 ? 18.681 8.106 15.311 1.00 42.44 175 MET A O 1
ATOM 1389 N N . LYS A 1 176 ? 17.951 7.567 13.263 1.00 51.22 176 LYS A N 1
ATOM 1390 C CA . LYS A 1 176 ? 17.024 8.698 13.096 1.00 51.22 176 LYS A CA 1
ATOM 1391 C C . LYS A 1 176 ? 15.788 8.261 12.322 1.00 51.22 176 LYS A C 1
ATOM 1393 O O . LYS A 1 176 ? 15.915 7.783 11.200 1.00 51.22 176 LYS A O 1
ATOM 1398 N N . ILE A 1 177 ? 14.609 8.445 12.907 1.00 54.53 177 ILE A N 1
ATOM 1399 C CA . ILE A 1 177 ? 13.344 8.230 12.205 1.00 54.53 177 ILE A CA 1
ATOM 1400 C C . ILE A 1 177 ? 12.982 9.555 11.537 1.00 54.53 177 ILE A C 1
ATOM 1402 O O . ILE A 1 177 ? 12.800 10.541 12.240 1.00 54.53 177 ILE A O 1
ATOM 1406 N N . ILE A 1 178 ? 12.937 9.577 10.204 1.00 57.66 178 ILE A N 1
ATOM 1407 C CA . ILE A 1 178 ? 12.353 10.673 9.420 1.00 57.66 178 ILE A CA 1
ATOM 1408 C C . ILE A 1 178 ? 10.981 10.207 8.969 1.00 57.66 178 ILE A C 1
ATOM 1410 O O . ILE A 1 178 ? 10.879 9.092 8.461 1.00 57.66 178 ILE A O 1
ATOM 1414 N N . TYR A 1 179 ? 9.972 11.054 9.157 1.00 58.06 179 TYR A N 1
ATOM 1415 C CA . TYR A 1 179 ? 8.584 10.767 8.818 1.00 58.06 179 TYR A CA 1
ATOM 1416 C C . TYR A 1 179 ? 8.120 11.556 7.587 1.00 58.06 179 TYR A C 1
ATOM 1418 O O . TYR A 1 179 ? 8.383 12.757 7.478 1.00 58.06 179 TYR A O 1
ATOM 1426 N N . GLU A 1 180 ? 7.394 10.883 6.692 1.00 57.31 180 GLU A N 1
ATOM 1427 C CA . GLU A 1 180 ? 6.975 11.378 5.372 1.00 57.31 180 GLU A CA 1
ATOM 1428 C C . GLU A 1 180 ? 5.470 11.104 5.143 1.00 57.31 180 GLU A C 1
ATOM 1430 O O . GLU A 1 180 ? 4.958 10.109 5.649 1.00 57.31 180 GLU A O 1
ATOM 1435 N N . ASP A 1 181 ? 4.766 11.995 4.426 1.00 54.03 181 ASP A N 1
ATOM 1436 C CA . ASP A 1 181 ? 3.280 12.087 4.344 1.00 54.03 181 ASP A CA 1
ATOM 1437 C C . ASP A 1 181 ? 2.764 12.250 2.908 1.00 54.03 181 ASP A C 1
ATOM 1439 O O . ASP A 1 181 ? 1.741 12.871 2.640 1.00 54.03 181 ASP A O 1
ATOM 1443 N N . PHE A 1 182 ? 3.514 11.760 1.928 1.00 57.28 182 PHE A N 1
ATOM 1444 C CA . PHE A 1 182 ? 3.110 11.879 0.526 1.00 57.28 182 PHE A CA 1
ATOM 1445 C C . PHE A 1 182 ? 2.642 10.551 -0.056 1.00 57.28 182 PHE A C 1
ATOM 1447 O O . PHE A 1 182 ? 2.628 10.363 -1.276 1.00 57.28 182 PHE A O 1
ATOM 1454 N N . VAL A 1 183 ? 2.243 9.630 0.821 1.00 64.12 183 VAL A N 1
ATOM 1455 C CA . VAL A 1 183 ? 1.708 8.345 0.414 1.00 64.12 183 VAL A CA 1
ATOM 1456 C C . VAL A 1 183 ? 0.249 8.507 0.027 1.00 64.12 183 VAL A C 1
ATOM 1458 O O . VAL A 1 183 ? -0.573 9.014 0.777 1.00 64.12 183 VAL A O 1
ATOM 1461 N N . THR A 1 184 ? -0.071 8.073 -1.186 1.00 74.19 184 THR A N 1
ATOM 1462 C CA . THR A 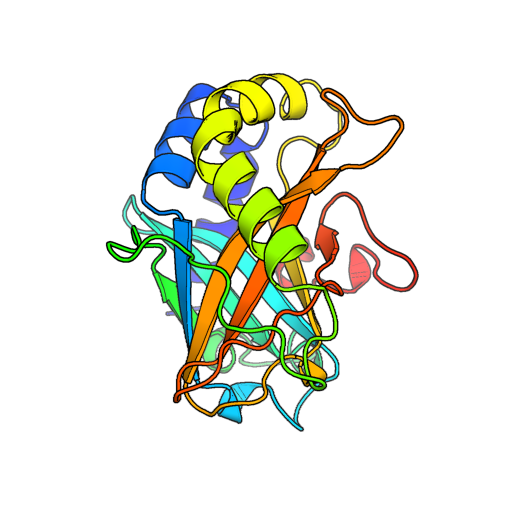1 184 ? -1.438 8.116 -1.704 1.00 74.19 184 THR A CA 1
ATOM 1463 C C . THR A 1 184 ? -2.005 6.696 -1.716 1.00 74.19 184 THR A C 1
ATOM 1465 O O . THR A 1 184 ? -1.494 5.886 -2.500 1.00 74.19 184 THR A O 1
ATOM 1468 N N . PRO A 1 185 ? -3.004 6.354 -0.872 1.00 71.44 185 PRO A N 1
ATOM 1469 C CA . PRO A 1 185 ? -3.735 5.093 -1.006 1.00 71.44 185 PRO A CA 1
ATOM 1470 C C . PRO A 1 185 ? -4.448 5.063 -2.354 1.00 71.44 185 PRO A C 1
ATOM 1472 O O . PRO A 1 185 ? -4.753 6.105 -2.910 1.00 71.44 185 PRO A O 1
ATOM 1475 N N . VAL A 1 186 ? -4.713 3.886 -2.906 1.00 78.25 186 VAL A N 1
ATOM 1476 C CA . VAL A 1 186 ? -5.384 3.768 -4.201 1.00 78.25 186 VAL A CA 1
ATOM 1477 C C . VAL A 1 186 ? -6.370 2.608 -4.198 1.00 78.25 186 VAL A C 1
ATOM 1479 O O . VAL A 1 186 ? -5.933 1.466 -4.041 1.00 78.25 186 VAL A O 1
ATOM 1482 N N . PRO A 1 187 ? -7.676 2.853 -4.422 1.00 73.50 187 PRO A N 1
ATOM 1483 C CA . PRO A 1 187 ? -8.389 4.129 -4.220 1.00 73.50 187 PRO A CA 1
ATOM 1484 C C . PRO A 1 187 ? -8.397 4.574 -2.734 1.00 73.50 187 PRO A C 1
ATOM 1486 O O . PRO A 1 187 ? -8.162 3.728 -1.861 1.00 73.50 187 PRO A O 1
ATOM 1489 N N . PRO A 1 188 ? -8.680 5.862 -2.429 1.00 74.56 188 PRO A N 1
ATOM 1490 C CA . PRO A 1 188 ? -8.986 6.967 -3.356 1.00 74.56 188 PRO A CA 1
ATOM 1491 C C . PRO A 1 188 ? -7.742 7.564 -4.031 1.00 74.56 188 PRO A C 1
ATOM 1493 O O . PRO A 1 188 ? -6.727 7.775 -3.388 1.00 74.56 188 PRO A O 1
ATOM 1496 N N . TYR A 1 189 ? -7.823 7.914 -5.316 1.00 72.81 189 TYR A N 1
ATOM 1497 C CA . TYR A 1 189 ? -6.694 8.511 -6.042 1.00 72.81 189 TYR A CA 1
ATOM 1498 C C . TYR A 1 189 ? -6.406 9.960 -5.608 1.00 72.81 189 TYR A C 1
ATOM 1500 O O . TYR A 1 189 ? -7.298 10.806 -5.595 1.00 72.81 189 TYR A O 1
ATOM 1508 N N . GLY A 1 190 ? -5.142 10.259 -5.304 1.00 67.25 190 GLY A N 1
ATOM 1509 C CA . GLY A 1 190 ? -4.656 11.613 -5.024 1.00 67.25 190 GLY A CA 1
ATOM 1510 C C . GLY A 1 190 ? -4.411 12.450 -6.285 1.00 67.25 190 GLY A C 1
ATOM 1511 O O . GLY A 1 190 ? -4.475 11.968 -7.416 1.00 67.25 190 GLY A O 1
ATOM 1512 N N . SER A 1 191 ? -4.087 13.732 -6.099 1.00 67.62 191 SER A N 1
ATOM 1513 C CA . SER A 1 191 ? -3.842 14.657 -7.214 1.00 67.62 191 SER A CA 1
ATOM 1514 C C . SER A 1 191 ? -2.650 14.215 -8.075 1.00 67.62 191 SER A C 1
ATOM 1516 O O . SER A 1 191 ? -1.533 14.054 -7.582 1.00 67.62 191 SER A O 1
ATOM 1518 N N . GLY A 1 192 ? -2.880 14.030 -9.377 1.00 71.94 192 GLY A N 1
ATOM 1519 C CA . GLY A 1 192 ? -1.846 13.649 -10.348 1.00 71.94 192 GLY A CA 1
ATOM 1520 C C . GLY A 1 192 ? -1.526 12.152 -10.416 1.00 71.94 192 GLY A C 1
ATOM 1521 O O . GLY A 1 192 ? -0.669 11.764 -11.209 1.00 71.94 192 GLY A O 1
ATOM 1522 N N . ILE A 1 193 ? -2.214 11.315 -9.637 1.00 78.38 193 ILE A N 1
ATOM 1523 C CA . ILE A 1 193 ? -2.142 9.854 -9.711 1.00 78.38 193 ILE A CA 1
ATOM 1524 C C . ILE A 1 193 ? -3.515 9.349 -10.152 1.00 78.38 193 ILE A C 1
ATOM 1526 O O . ILE A 1 193 ? -4.534 9.806 -9.651 1.00 78.38 193 ILE A O 1
ATOM 1530 N N . THR A 1 194 ? -3.569 8.425 -11.109 1.00 82.88 194 THR A N 1
ATOM 1531 C CA . THR A 1 194 ? -4.840 7.876 -11.617 1.00 82.88 194 THR A CA 1
ATOM 1532 C C . THR A 1 194 ? -4.787 6.356 -11.649 1.00 82.88 194 THR A C 1
ATOM 1534 O O . THR A 1 194 ? -3.722 5.771 -11.474 1.00 82.88 194 THR A O 1
ATOM 1537 N N . GLN A 1 195 ? -5.913 5.694 -11.925 1.00 82.19 195 GLN A N 1
ATOM 1538 C CA . GLN A 1 195 ? -5.932 4.239 -12.110 1.00 82.19 195 GLN A CA 1
ATOM 1539 C C . GLN A 1 195 ? -4.952 3.777 -13.192 1.00 82.19 195 GLN A C 1
ATOM 1541 O O . GLN A 1 195 ? -4.288 2.760 -13.024 1.00 82.19 195 GLN A O 1
ATOM 1546 N N . ALA A 1 196 ? -4.787 4.568 -14.255 1.00 84.81 196 ALA A N 1
ATOM 1547 C CA . ALA A 1 196 ? -3.848 4.281 -15.335 1.00 84.81 196 ALA A CA 1
ATOM 1548 C C . ALA A 1 196 ? -2.371 4.320 -14.897 1.00 84.81 196 ALA A C 1
ATOM 1550 O O . ALA A 1 196 ? -1.511 3.841 -15.628 1.00 84.81 196 ALA A O 1
ATOM 1551 N N . SER A 1 197 ? -2.069 4.870 -13.716 1.00 87.88 197 SER A N 1
ATOM 1552 C CA . SER A 1 197 ? -0.724 4.845 -13.136 1.00 87.88 197 SER A CA 1
ATOM 1553 C C . SER A 1 197 ? -0.337 3.466 -12.589 1.00 87.88 197 SER A C 1
ATOM 1555 O O . SER A 1 197 ? 0.838 3.255 -12.326 1.00 87.88 197 SER A O 1
ATOM 1557 N N . PHE A 1 198 ? -1.286 2.538 -12.425 1.00 93.56 198 PHE A N 1
ATOM 1558 C CA . PHE A 1 198 ? -1.067 1.240 -11.784 1.00 93.56 198 PHE A CA 1
ATOM 1559 C C . PHE A 1 198 ? -1.336 0.096 -12.758 1.00 93.56 198 PHE A C 1
ATOM 1561 O O . PHE A 1 198 ? -2.435 -0.465 -12.803 1.00 93.56 198 PHE A O 1
ATOM 1568 N N . TYR A 1 199 ? -0.337 -0.254 -13.568 1.00 96.38 199 TYR A N 1
ATOM 1569 C CA . TYR A 1 199 ? -0.523 -1.260 -14.608 1.00 96.38 199 TYR A CA 1
ATOM 1570 C C . TYR A 1 199 ? -0.831 -2.644 -14.034 1.00 96.38 199 TYR A C 1
ATOM 1572 O O . TYR A 1 199 ? -1.718 -3.312 -14.563 1.00 96.38 199 TYR A O 1
ATOM 1580 N N . LEU A 1 200 ? -0.206 -3.057 -12.927 1.00 95.69 200 LEU A N 1
ATOM 1581 C CA . LEU A 1 200 ? -0.534 -4.347 -12.305 1.00 95.69 200 LEU A CA 1
ATOM 1582 C C . LEU A 1 200 ? -2.010 -4.466 -11.875 1.00 95.69 200 LEU A C 1
ATOM 1584 O O . LEU A 1 200 ? -2.552 -5.565 -11.945 1.00 95.69 200 LEU A O 1
ATOM 1588 N N . LEU A 1 201 ? -2.687 -3.366 -11.509 1.00 93.88 201 LEU A N 1
ATOM 1589 C CA . LEU A 1 201 ? -4.135 -3.385 -11.228 1.00 93.88 201 LEU A CA 1
ATOM 1590 C C . LEU A 1 201 ? -4.989 -3.465 -12.493 1.00 93.88 201 LEU A C 1
ATOM 1592 O O . LEU A 1 201 ? -6.112 -3.943 -12.428 1.00 93.88 201 LEU A O 1
ATOM 1596 N N . SER A 1 202 ? -4.479 -3.014 -13.642 1.00 94.44 202 SER A N 1
ATOM 1597 C CA . SER A 1 202 ? -5.190 -3.141 -14.925 1.00 94.44 202 SER A CA 1
ATOM 1598 C C . SER A 1 202 ? -5.216 -4.573 -15.474 1.00 94.44 202 SER A C 1
ATOM 1600 O O . SER A 1 202 ? -5.846 -4.823 -16.498 1.00 94.44 202 SER A O 1
ATOM 1602 N N . LEU A 1 203 ? -4.508 -5.495 -14.813 1.00 94.12 203 LEU A N 1
ATOM 1603 C CA . LEU A 1 203 ? -4.471 -6.918 -15.144 1.00 94.12 203 LEU A CA 1
ATOM 1604 C C . LEU A 1 203 ? -5.471 -7.754 -14.326 1.00 94.12 203 LEU A C 1
ATOM 1606 O O . LEU A 1 203 ? -5.486 -8.973 -14.502 1.00 94.12 203 LEU A O 1
ATOM 1610 N N . LEU A 1 204 ? -6.233 -7.117 -13.426 1.00 92.06 204 LEU A N 1
ATOM 1611 C CA . LEU A 1 204 ? -7.271 -7.733 -12.593 1.00 92.06 204 LEU A CA 1
ATOM 1612 C C . LEU A 1 204 ? -8.636 -7.716 -13.290 1.00 92.06 204 LEU A C 1
ATOM 1614 O O . LEU A 1 204 ? -8.943 -6.695 -13.949 1.00 92.06 204 LEU A O 1
#

Foldseek 3Di:
DALVLVLQFLVQCVVCLLPLVVVCVQCVQAFKWKDFLVLAAPPAQWWKWFWGAHPNHTWTFIAHLVCQAPVNPRSVVRTDIIGHHHDPDQQDQDDFDPQAPDHSVLLSQFLVCCVVCVSVVQNQQSPDPQGAFGIKIHGSVLAPARMKMKGWGWDAAPPGDVRTDIFIWIAHDDPDGHTDGPIQTPVVDDPPDDPNSGNSVVSD